Protein AF-A0A1Y0BKW3-F1 (afdb_monomer)

Structure (mmCIF, N/CA/C/O backbone):
data_AF-A0A1Y0BKW3-F1
#
_entry.id   AF-A0A1Y0BKW3-F1
#
loop_
_atom_site.group_PDB
_atom_site.id
_atom_site.type_symbol
_atom_site.label_atom_id
_atom_site.label_alt_id
_atom_site.label_comp_id
_atom_site.label_asym_id
_atom_site.label_entity_id
_atom_site.label_seq_id
_atom_site.pdbx_PDB_ins_code
_atom_site.Cartn_x
_atom_site.Cartn_y
_atom_site.Cartn_z
_atom_site.occupancy
_atom_site.B_iso_or_equiv
_atom_site.auth_seq_id
_atom_site.auth_comp_id
_atom_site.auth_asym_id
_atom_site.auth_atom_id
_atom_site.pdbx_PDB_model_num
ATOM 1 N N . MET A 1 1 ? -16.486 -1.966 -11.800 1.00 41.53 1 MET A N 1
ATOM 2 C CA . MET A 1 1 ? -15.745 -0.691 -11.946 1.00 41.53 1 MET A CA 1
ATOM 3 C C . MET A 1 1 ? -14.339 -1.044 -12.399 1.00 41.53 1 MET A C 1
ATOM 5 O O . MET A 1 1 ? -13.804 -2.022 -11.898 1.00 41.53 1 MET A O 1
ATOM 9 N N . ASN A 1 2 ? -13.802 -0.371 -13.417 1.00 53.38 2 ASN A N 1
ATOM 10 C CA . ASN A 1 2 ? -12.574 -0.800 -14.093 1.00 53.38 2 ASN A CA 1
ATOM 11 C C . ASN A 1 2 ? -11.336 -0.409 -13.262 1.00 53.38 2 ASN A C 1
ATOM 13 O O . ASN A 1 2 ? -10.748 0.639 -13.507 1.00 53.38 2 ASN A O 1
ATOM 17 N N . ASN A 1 3 ? -10.964 -1.234 -12.275 1.00 75.06 3 ASN A N 1
ATOM 18 C CA . ASN A 1 3 ? -9.833 -1.013 -11.356 1.00 75.06 3 ASN A CA 1
ATOM 19 C C . ASN A 1 3 ? -8.472 -1.333 -12.002 1.00 75.06 3 ASN A C 1
ATOM 21 O O . ASN A 1 3 ? -7.598 -1.942 -11.393 1.00 75.06 3 ASN A O 1
ATOM 25 N N . LYS A 1 4 ? -8.309 -0.975 -13.279 1.00 91.50 4 LYS A N 1
ATOM 26 C CA . LYS A 1 4 ? -7.084 -1.244 -14.030 1.00 91.50 4 LYS A CA 1
ATOM 27 C C . LYS A 1 4 ? -6.068 -0.140 -13.795 1.00 91.50 4 LYS A C 1
ATOM 29 O O . LYS A 1 4 ? -6.396 1.043 -13.823 1.00 91.50 4 LYS A O 1
ATOM 34 N N . ILE A 1 5 ? -4.813 -0.537 -13.661 1.00 94.00 5 ILE A N 1
ATOM 35 C CA . ILE A 1 5 ? -3.667 0.356 -13.628 1.00 94.00 5 ILE A CA 1
ATOM 36 C C . ILE A 1 5 ? -3.469 0.967 -15.026 1.00 94.00 5 ILE A C 1
ATOM 38 O O . ILE A 1 5 ? -3.256 0.223 -15.990 1.00 94.00 5 ILE A O 1
ATOM 42 N N . PRO A 1 6 ? -3.475 2.301 -15.171 1.00 95.00 6 PRO A N 1
ATOM 43 C CA . PRO A 1 6 ? -3.188 2.949 -16.445 1.00 95.00 6 PRO A CA 1
ATOM 44 C C . PRO A 1 6 ? -1.759 2.668 -16.934 1.00 95.00 6 PRO A C 1
ATOM 46 O O . PRO A 1 6 ? -0.811 2.663 -16.150 1.00 95.00 6 PRO A O 1
ATOM 49 N N . ASN A 1 7 ? -1.563 2.515 -18.248 1.00 95.12 7 ASN A N 1
ATOM 50 C CA . ASN A 1 7 ? -0.240 2.225 -18.827 1.00 95.12 7 ASN A CA 1
ATOM 51 C C . ASN A 1 7 ? 0.817 3.294 -18.500 1.00 95.12 7 ASN A C 1
ATOM 53 O O . ASN A 1 7 ? 1.986 2.962 -18.315 1.00 95.12 7 ASN A O 1
ATOM 57 N N . SER A 1 8 ? 0.420 4.564 -18.394 1.00 94.88 8 SER A N 1
ATOM 58 C CA . SER A 1 8 ? 1.317 5.649 -17.976 1.00 94.88 8 SER A CA 1
ATOM 59 C C . SER A 1 8 ? 1.780 5.499 -16.526 1.00 94.88 8 SER A C 1
ATOM 61 O O . SER A 1 8 ? 2.904 5.874 -16.200 1.00 94.88 8 SER A O 1
ATOM 63 N N . VAL A 1 9 ? 0.942 4.927 -15.654 1.00 96.12 9 VAL A N 1
ATOM 64 C CA . VAL A 1 9 ? 1.297 4.631 -14.260 1.00 96.12 9 VAL A CA 1
ATOM 65 C C . VAL A 1 9 ? 2.270 3.457 -14.219 1.00 96.12 9 VAL A C 1
ATOM 67 O O . VAL A 1 9 ? 3.312 3.565 -13.581 1.00 96.12 9 VAL A O 1
ATOM 70 N N . ILE A 1 10 ? 2.013 2.393 -14.989 1.00 96.75 10 ILE A N 1
ATOM 71 C CA . ILE A 1 10 ? 2.949 1.262 -15.132 1.00 96.75 10 ILE A CA 1
ATOM 72 C C . ILE A 1 10 ? 4.325 1.753 -15.612 1.00 96.75 10 ILE A C 1
ATOM 74 O O . ILE A 1 10 ? 5.340 1.419 -15.006 1.00 96.75 10 ILE A O 1
ATOM 78 N N . GLY A 1 11 ? 4.362 2.597 -16.649 1.00 95.25 11 GLY A N 1
ATOM 79 C CA . GLY A 1 11 ? 5.606 3.159 -17.192 1.00 95.25 11 GLY A CA 1
ATOM 80 C C . GLY A 1 11 ? 6.308 4.174 -16.279 1.00 95.25 11 GLY A C 1
ATOM 81 O O . GLY A 1 11 ? 7.502 4.427 -16.439 1.00 95.25 11 GLY A O 1
ATOM 82 N N . ALA A 1 12 ? 5.601 4.760 -15.311 1.00 95.88 12 ALA A N 1
ATOM 83 C CA . ALA A 1 12 ? 6.213 5.602 -14.285 1.00 95.88 12 ALA A CA 1
ATOM 84 C C . ALA A 1 12 ? 6.810 4.764 -13.146 1.00 95.88 12 ALA A C 1
ATOM 86 O O . ALA A 1 12 ? 7.904 5.073 -12.682 1.00 95.88 12 ALA A O 1
ATOM 87 N N . VAL A 1 13 ? 6.115 3.701 -12.733 1.00 96.12 13 VAL A N 1
ATOM 88 C CA . VAL A 1 13 ? 6.454 2.876 -11.564 1.00 96.12 13 VAL A CA 1
ATOM 89 C C . VAL A 1 13 ? 7.534 1.840 -11.868 1.00 96.12 13 VAL A C 1
ATOM 91 O O . VAL A 1 13 ? 8.449 1.657 -11.067 1.00 96.12 13 VAL A O 1
ATOM 94 N N . ALA A 1 14 ? 7.462 1.155 -13.011 1.00 95.31 14 ALA A N 1
ATOM 95 C CA . ALA A 1 14 ? 8.348 0.030 -13.294 1.00 95.31 14 ALA A CA 1
ATOM 96 C C . ALA A 1 14 ? 9.852 0.382 -13.298 1.00 95.31 14 ALA A C 1
ATOM 98 O O . ALA A 1 14 ? 10.607 -0.368 -12.672 1.00 95.31 14 ALA A O 1
ATOM 99 N N . PRO A 1 15 ? 10.308 1.500 -13.903 1.00 94.00 15 PRO A N 1
ATOM 100 C CA . PRO A 1 15 ? 11.717 1.899 -13.845 1.00 94.00 15 PRO A CA 1
ATOM 101 C C . PRO A 1 15 ? 12.170 2.250 -12.422 1.00 94.00 15 PRO A C 1
ATOM 103 O O . PRO A 1 15 ? 13.251 1.844 -12.001 1.00 94.00 15 PRO A O 1
ATOM 106 N N . VAL A 1 16 ? 11.320 2.953 -11.664 1.00 94.06 16 VAL A N 1
ATOM 107 C CA . VAL A 1 16 ? 11.611 3.392 -10.289 1.00 94.06 16 VAL A CA 1
ATOM 108 C C . VAL A 1 16 ? 11.791 2.188 -9.365 1.00 94.06 16 VAL A C 1
ATOM 110 O O . VAL A 1 16 ? 12.798 2.067 -8.673 1.00 94.06 16 VAL A O 1
ATOM 113 N N . ILE A 1 17 ? 10.853 1.240 -9.403 1.00 92.62 17 ILE A N 1
ATOM 114 C CA . ILE A 1 17 ? 10.919 0.025 -8.583 1.00 92.62 17 ILE A CA 1
ATOM 115 C C . ILE A 1 17 ? 12.079 -0.877 -9.027 1.00 92.62 17 ILE A C 1
ATOM 117 O O . ILE A 1 17 ? 12.779 -1.446 -8.188 1.00 92.62 17 ILE A O 1
ATOM 121 N N . ALA A 1 18 ? 12.341 -0.985 -10.331 1.00 91.44 18 ALA A N 1
ATOM 122 C CA . ALA A 1 18 ? 13.496 -1.725 -10.832 1.00 91.44 18 ALA A CA 1
ATOM 123 C C . ALA A 1 18 ? 14.823 -1.159 -10.296 1.00 91.44 18 ALA A C 1
ATOM 125 O O . ALA A 1 18 ? 15.677 -1.932 -9.852 1.00 91.44 18 ALA A O 1
ATOM 126 N N . ALA A 1 19 ? 14.974 0.168 -10.295 1.00 88.69 19 ALA A N 1
ATOM 127 C CA . ALA A 1 19 ? 16.149 0.852 -9.766 1.00 88.69 19 ALA A CA 1
ATOM 128 C C . ALA A 1 19 ? 16.270 0.711 -8.239 1.00 88.69 19 ALA A C 1
ATOM 130 O O . ALA A 1 19 ? 17.355 0.416 -7.744 1.00 88.69 19 ALA A O 1
ATOM 131 N N . ALA A 1 20 ? 15.162 0.844 -7.503 1.00 84.50 20 ALA A N 1
ATOM 132 C CA . ALA A 1 20 ? 15.150 0.795 -6.040 1.00 84.50 20 ALA A CA 1
ATOM 133 C C . ALA A 1 20 ? 15.556 -0.577 -5.471 1.00 84.50 20 ALA A C 1
ATOM 135 O O . ALA A 1 20 ? 16.274 -0.654 -4.475 1.00 84.50 20 ALA A O 1
ATOM 136 N N . TYR A 1 21 ? 15.111 -1.676 -6.090 1.00 79.75 21 TYR A N 1
ATOM 137 C CA . TYR A 1 21 ? 15.385 -3.024 -5.573 1.00 79.75 21 TYR A CA 1
ATOM 138 C C . TYR A 1 21 ? 16.620 -3.686 -6.197 1.00 79.75 21 TYR A C 1
ATOM 140 O O . TYR A 1 21 ? 17.204 -4.566 -5.555 1.00 79.75 21 TYR A O 1
ATOM 148 N N . TYR A 1 22 ? 16.995 -3.296 -7.426 1.00 83.00 22 TYR A N 1
ATOM 149 C CA . TYR A 1 22 ? 18.173 -3.748 -8.191 1.00 83.00 22 TYR A CA 1
ATOM 150 C C . TYR A 1 22 ? 18.471 -5.263 -8.090 1.00 83.00 22 TYR A C 1
ATOM 152 O O . TYR A 1 22 ? 19.615 -5.712 -8.072 1.00 83.00 22 TYR A O 1
ATOM 160 N N . SER A 1 23 ? 17.430 -6.092 -7.959 1.00 90.69 23 SER A N 1
ATOM 161 C CA . SER A 1 23 ? 17.561 -7.531 -7.729 1.00 90.69 23 SER A CA 1
ATOM 162 C C . SER A 1 23 ? 16.311 -8.269 -8.186 1.00 90.69 23 SER A C 1
ATOM 164 O O . SER A 1 23 ? 15.199 -7.982 -7.739 1.00 90.69 23 SER A O 1
ATOM 166 N N . HIS A 1 24 ? 16.505 -9.260 -9.060 1.00 90.06 24 HIS A N 1
ATOM 167 C CA . HIS A 1 24 ? 15.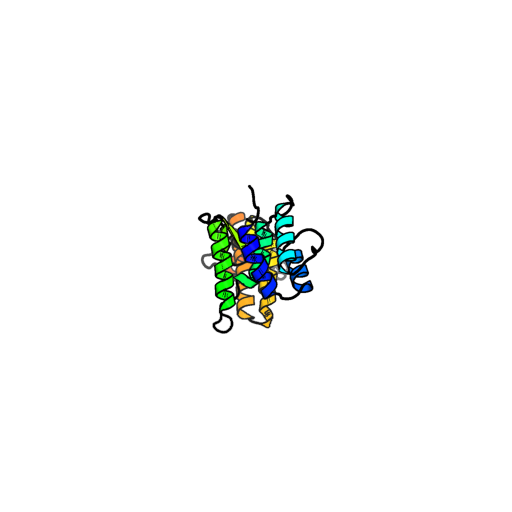405 -10.051 -9.616 1.00 90.06 24 HIS A CA 1
ATOM 168 C C . HIS A 1 24 ? 14.676 -10.854 -8.543 1.00 90.06 24 HIS A C 1
ATOM 170 O O . HIS A 1 24 ? 13.451 -10.902 -8.550 1.00 90.06 24 HIS A O 1
ATOM 176 N N . SER A 1 25 ? 15.402 -11.459 -7.603 1.00 90.88 25 SER A N 1
ATOM 177 C CA . SER A 1 25 ? 14.786 -12.238 -6.529 1.00 90.88 25 SER A CA 1
ATOM 178 C C . SER A 1 25 ? 13.962 -11.356 -5.591 1.00 90.88 25 SER A C 1
ATOM 180 O O . SER A 1 25 ? 12.830 -11.720 -5.280 1.00 90.88 25 SER A O 1
ATOM 182 N N . LYS A 1 26 ? 14.478 -10.177 -5.208 1.00 88.69 26 LYS A N 1
ATOM 183 C CA . LYS A 1 26 ? 13.746 -9.224 -4.356 1.00 88.69 26 LYS A CA 1
ATOM 184 C C . LYS A 1 26 ? 12.476 -8.715 -5.032 1.00 88.69 26 LYS A C 1
ATOM 186 O O . LYS A 1 26 ? 11.420 -8.743 -4.410 1.00 88.69 26 LYS A O 1
ATOM 191 N N . LEU A 1 27 ? 12.566 -8.313 -6.303 1.00 91.19 27 LEU A N 1
ATOM 192 C CA . LEU A 1 27 ? 11.405 -7.864 -7.075 1.00 91.19 27 LEU A CA 1
ATOM 193 C C . LEU A 1 27 ? 10.342 -8.967 -7.179 1.00 91.19 27 LEU A C 1
ATOM 195 O O . LEU A 1 27 ? 9.161 -8.705 -6.975 1.00 91.19 27 LEU A O 1
ATOM 199 N N . ASN A 1 28 ? 10.765 -10.203 -7.460 1.00 92.06 28 ASN A N 1
ATOM 200 C CA . ASN A 1 28 ? 9.849 -11.333 -7.585 1.00 92.06 28 ASN A CA 1
ATOM 201 C C . ASN A 1 28 ? 9.124 -11.648 -6.275 1.00 92.06 28 ASN A C 1
ATOM 203 O O . ASN A 1 28 ? 7.932 -11.938 -6.300 1.00 92.06 28 ASN A O 1
ATOM 207 N N . SER A 1 29 ? 9.829 -11.619 -5.141 1.00 89.00 29 SER A N 1
ATOM 208 C CA . SER A 1 29 ? 9.193 -11.822 -3.837 1.00 89.00 29 SER A CA 1
ATOM 209 C C . SER A 1 29 ? 8.223 -10.697 -3.513 1.00 89.00 29 SER A C 1
ATOM 211 O O . SER A 1 29 ? 7.078 -10.991 -3.200 1.00 89.00 29 SER A O 1
ATOM 213 N N . LEU A 1 30 ? 8.625 -9.440 -3.713 1.00 87.88 30 LEU A N 1
ATOM 214 C CA . LEU A 1 30 ? 7.766 -8.288 -3.449 1.00 87.88 30 LEU A CA 1
ATOM 215 C C . LEU A 1 30 ? 6.469 -8.324 -4.265 1.00 87.88 30 LEU A C 1
ATOM 217 O O . LEU A 1 30 ? 5.396 -8.101 -3.714 1.00 87.88 30 LEU A O 1
ATOM 221 N N . LEU A 1 31 ? 6.546 -8.621 -5.565 1.00 89.94 31 LEU A N 1
ATOM 222 C CA . LEU A 1 31 ? 5.356 -8.691 -6.417 1.00 89.94 31 LEU A CA 1
ATOM 223 C C . LEU A 1 31 ? 4.426 -9.839 -6.014 1.00 89.94 31 LEU A C 1
ATOM 225 O O . LEU A 1 31 ? 3.217 -9.634 -5.965 1.00 89.94 31 LEU A O 1
ATOM 229 N N . ARG A 1 32 ? 4.966 -11.011 -5.659 1.00 87.62 32 ARG A N 1
ATOM 230 C CA . ARG A 1 32 ? 4.152 -12.120 -5.132 1.00 87.62 32 ARG A CA 1
ATOM 231 C C . ARG A 1 32 ? 3.501 -11.777 -3.796 1.00 87.62 32 ARG A C 1
ATOM 233 O O . ARG A 1 32 ? 2.317 -12.033 -3.630 1.00 87.62 32 ARG A O 1
ATOM 240 N N . GLU A 1 33 ? 4.256 -11.188 -2.872 1.00 83.75 33 GLU A N 1
ATOM 241 C CA . GLU A 1 33 ? 3.748 -10.725 -1.572 1.00 83.75 33 GLU A CA 1
ATOM 242 C C . GLU A 1 33 ? 2.654 -9.664 -1.742 1.00 83.75 33 GLU A C 1
ATOM 244 O O . GLU A 1 33 ? 1.695 -9.655 -0.981 1.00 83.75 33 GLU A O 1
ATOM 249 N N . SER A 1 34 ? 2.758 -8.833 -2.785 1.00 83.75 34 SER A N 1
ATOM 250 C CA . SER A 1 34 ? 1.751 -7.824 -3.141 1.00 83.75 34 SER A CA 1
ATOM 251 C C . SER A 1 34 ? 0.513 -8.407 -3.839 1.00 83.75 34 SER A C 1
ATOM 253 O O . SER A 1 34 ? -0.395 -7.656 -4.176 1.00 83.75 34 SER A O 1
ATOM 255 N N . GLY A 1 35 ? 0.477 -9.718 -4.115 1.00 84.12 35 GLY A N 1
ATOM 256 C CA . GLY A 1 35 ? -0.653 -10.399 -4.759 1.00 84.12 35 GLY A CA 1
ATOM 257 C C . GLY A 1 35 ? -0.594 -10.490 -6.289 1.00 84.12 35 GLY A C 1
ATOM 258 O O . GLY A 1 35 ? -1.621 -10.738 -6.918 1.00 84.12 35 GLY A O 1
ATOM 259 N N . ALA A 1 36 ? 0.570 -10.294 -6.919 1.00 88.19 36 ALA A N 1
ATOM 260 C CA . ALA A 1 36 ? 0.702 -10.445 -8.370 1.00 88.19 36 ALA A CA 1
ATOM 261 C C . ALA A 1 36 ? 0.537 -11.919 -8.816 1.00 88.19 36 ALA A C 1
ATOM 263 O O . ALA A 1 36 ? 1.111 -12.816 -8.190 1.00 88.19 36 ALA A O 1
ATOM 264 N N . PRO A 1 37 ? -0.189 -12.191 -9.919 1.00 88.69 37 PRO A N 1
ATOM 265 C CA . PRO A 1 37 ? -0.501 -13.550 -10.352 1.00 88.69 37 PRO A CA 1
ATOM 266 C C . PRO A 1 37 ? 0.657 -14.239 -11.073 1.00 88.69 37 PRO A C 1
ATOM 268 O O . PRO A 1 37 ? 1.414 -13.620 -11.830 1.00 88.69 37 PRO A O 1
ATOM 271 N N . GLY A 1 38 ? 0.691 -15.565 -10.944 1.00 88.94 38 GLY A N 1
ATOM 272 C CA . GLY A 1 38 ? 1.514 -16.452 -11.763 1.00 88.94 38 GLY A CA 1
ATOM 273 C C . GLY A 1 38 ? 3.024 -16.309 -11.562 1.00 88.94 38 GLY A C 1
ATOM 274 O O . GLY A 1 38 ? 3.511 -15.647 -10.644 1.00 88.94 38 GLY A O 1
ATOM 275 N N . ASP A 1 39 ? 3.774 -16.961 -12.449 1.00 90.38 39 ASP A N 1
ATOM 276 C CA . ASP A 1 39 ? 5.230 -17.026 -12.358 1.00 90.38 39 ASP A CA 1
ATOM 277 C C . ASP A 1 39 ? 5.922 -15.744 -12.842 1.00 90.38 39 ASP A C 1
ATOM 279 O O . ASP A 1 39 ? 5.402 -15.053 -13.731 1.00 90.38 39 ASP A O 1
ATOM 283 N N . PRO A 1 40 ? 7.129 -15.437 -12.321 1.00 89.88 40 PRO A N 1
ATOM 284 C CA . PRO A 1 40 ? 7.890 -14.272 -12.743 1.00 89.88 40 PRO A CA 1
ATOM 285 C C . PRO A 1 40 ? 8.086 -14.238 -14.266 1.00 89.88 40 PRO A C 1
ATOM 287 O O . PRO A 1 40 ? 8.632 -15.189 -14.828 1.00 89.88 40 PRO A O 1
ATOM 290 N N . PRO A 1 41 ? 7.691 -13.151 -14.949 1.00 91.81 41 PRO A N 1
ATOM 291 C CA . PRO A 1 41 ? 7.914 -13.011 -16.382 1.00 91.81 41 PRO A CA 1
ATOM 292 C C . PRO A 1 41 ? 9.412 -12.925 -16.726 1.00 91.81 41 PRO A C 1
ATOM 294 O O . PRO A 1 41 ? 10.274 -12.694 -15.868 1.00 91.81 41 PRO A O 1
ATOM 297 N N . GLU A 1 42 ? 9.726 -13.102 -18.008 1.00 90.81 42 GLU A N 1
ATOM 298 C CA . GLU A 1 42 ? 11.072 -12.904 -18.549 1.00 90.81 42 GLU A CA 1
ATOM 299 C C . GLU A 1 42 ? 11.387 -11.416 -18.788 1.00 90.81 42 GLU A C 1
ATOM 301 O O . GLU A 1 42 ? 10.505 -10.557 -18.754 1.00 90.81 42 GLU A O 1
ATOM 306 N N . GLY A 1 43 ? 12.666 -11.106 -19.019 1.00 91.88 43 GLY A N 1
ATOM 307 C CA . GLY A 1 43 ? 13.151 -9.752 -19.310 1.00 91.88 43 GLY A CA 1
ATOM 308 C C . GLY A 1 43 ? 13.951 -9.105 -18.176 1.00 91.88 43 GLY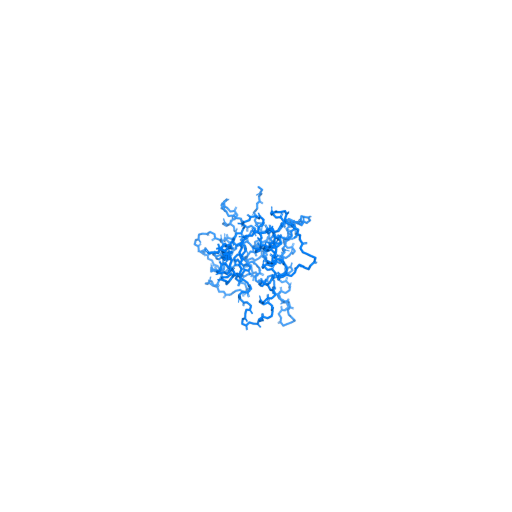 A C 1
ATOM 309 O O . GLY A 1 43 ? 14.254 -9.727 -17.155 1.00 91.88 43 GLY A O 1
ATOM 310 N N . ASN A 1 44 ? 14.322 -7.836 -18.367 1.00 93.31 44 ASN A N 1
ATOM 311 C CA . ASN A 1 44 ? 14.981 -7.035 -17.331 1.00 93.31 44 ASN A CA 1
ATOM 312 C C . ASN A 1 44 ? 13.989 -6.660 -16.204 1.00 93.31 44 ASN A C 1
ATOM 314 O O . ASN A 1 44 ? 12.787 -6.880 -16.328 1.00 93.31 44 ASN A O 1
ATOM 318 N N . LEU A 1 45 ? 14.479 -6.119 -15.084 1.00 91.44 45 LEU A N 1
ATOM 319 C CA . LEU A 1 45 ? 13.646 -5.797 -13.910 1.00 91.44 45 LEU A CA 1
ATOM 320 C C . LEU A 1 45 ? 12.436 -4.910 -14.246 1.00 91.44 45 LEU A C 1
ATOM 322 O O . LEU A 1 45 ? 11.327 -5.176 -13.785 1.00 91.44 45 LEU A O 1
ATOM 326 N N . GLU A 1 46 ? 12.643 -3.895 -15.080 1.00 95.12 46 GLU A N 1
ATOM 327 C CA . GLU A 1 46 ? 11.597 -2.966 -15.509 1.00 95.12 46 GLU A CA 1
ATOM 328 C C . GLU A 1 46 ? 10.532 -3.661 -16.368 1.00 95.12 46 GLU A C 1
ATOM 330 O O . GLU A 1 46 ? 9.332 -3.536 -16.106 1.00 95.12 46 GLU A O 1
ATOM 335 N N . ALA A 1 47 ? 10.959 -4.442 -17.364 1.00 94.38 47 ALA A N 1
ATOM 336 C CA . ALA A 1 47 ? 10.071 -5.223 -18.214 1.00 94.38 47 ALA A CA 1
ATOM 337 C C . ALA A 1 47 ? 9.274 -6.229 -17.381 1.00 94.38 47 ALA A C 1
ATOM 339 O O . ALA A 1 47 ? 8.061 -6.338 -17.553 1.00 94.38 47 ALA A O 1
ATOM 340 N N . LYS A 1 48 ? 9.924 -6.899 -16.420 1.00 94.50 48 LYS A N 1
ATOM 341 C CA . LYS A 1 48 ? 9.259 -7.840 -15.515 1.00 94.50 48 LYS A CA 1
ATOM 342 C C . LYS A 1 48 ? 8.171 -7.168 -14.693 1.00 94.50 48 LYS A C 1
ATOM 344 O O . LYS A 1 48 ? 7.040 -7.645 -14.691 1.00 94.50 48 LYS A O 1
ATOM 349 N N . CYS A 1 49 ? 8.502 -6.054 -14.040 1.00 94.94 49 CYS A N 1
ATOM 350 C CA . CYS A 1 49 ? 7.547 -5.274 -13.257 1.00 94.94 49 CYS A CA 1
ATOM 351 C C . CYS A 1 49 ? 6.357 -4.835 -14.127 1.00 94.94 49 CYS A C 1
ATOM 353 O O . CYS A 1 49 ? 5.202 -5.082 -13.786 1.00 94.94 49 CYS A O 1
ATOM 355 N N . SER A 1 50 ? 6.638 -4.292 -15.315 1.00 96.00 50 SER A N 1
ATOM 356 C CA . SER A 1 50 ? 5.608 -3.839 -16.253 1.00 96.00 50 SER A CA 1
ATOM 357 C C . SER A 1 50 ? 4.680 -4.961 -16.717 1.00 96.00 50 SER A C 1
ATOM 359 O O . SER A 1 50 ? 3.465 -4.778 -16.764 1.00 96.00 50 SER A O 1
ATOM 361 N N . ILE A 1 51 ? 5.237 -6.120 -17.084 1.00 96.19 51 ILE A N 1
ATOM 362 C CA . ILE A 1 51 ? 4.460 -7.279 -17.539 1.00 96.19 51 ILE A CA 1
ATOM 363 C C . ILE A 1 51 ? 3.583 -7.803 -16.403 1.00 96.19 51 ILE A C 1
ATOM 365 O O . ILE A 1 51 ? 2.418 -8.111 -16.636 1.00 96.19 51 ILE A O 1
ATOM 369 N N . TRP A 1 52 ? 4.100 -7.868 -15.176 1.00 95.00 52 TRP A N 1
ATOM 370 C CA . TRP A 1 52 ? 3.318 -8.348 -14.039 1.00 95.00 52 TRP A CA 1
ATOM 371 C C . TRP A 1 52 ? 2.144 -7.432 -13.702 1.00 95.00 52 TRP A C 1
ATOM 373 O O . TRP A 1 52 ? 1.031 -7.921 -13.548 1.00 95.00 52 TRP A O 1
ATOM 383 N N . LEU A 1 53 ? 2.356 -6.113 -13.677 1.00 95.69 53 LEU A N 1
ATOM 384 C CA . LEU A 1 53 ? 1.269 -5.155 -13.455 1.00 95.69 53 LEU A CA 1
ATOM 385 C C . LEU A 1 53 ? 0.198 -5.236 -14.555 1.00 95.69 53 LEU A C 1
ATOM 387 O O . LEU A 1 53 ? -0.993 -5.128 -14.270 1.00 95.69 53 LEU A O 1
ATOM 391 N N . LYS A 1 54 ? 0.599 -5.491 -15.808 1.00 95.44 54 LYS A N 1
ATOM 392 C CA . LYS A 1 54 ? -0.351 -5.761 -16.899 1.00 95.44 54 LYS A CA 1
ATOM 393 C C . LYS A 1 54 ? -1.131 -7.057 -16.673 1.00 95.44 54 LYS A C 1
ATOM 395 O O . LYS A 1 54 ? -2.338 -7.054 -16.862 1.00 95.44 54 LYS A O 1
ATOM 400 N N . ARG A 1 55 ? -0.488 -8.127 -16.192 1.00 94.94 55 ARG A N 1
ATOM 401 C CA . ARG A 1 55 ? -1.192 -9.368 -15.823 1.00 94.94 55 ARG A CA 1
ATOM 402 C C . ARG A 1 55 ? -2.222 -9.134 -14.719 1.00 94.94 55 ARG A C 1
ATOM 404 O O . ARG A 1 55 ? -3.323 -9.656 -14.830 1.00 94.94 55 ARG A O 1
ATOM 411 N N . CYS A 1 56 ? -1.918 -8.306 -13.716 1.00 93.25 56 CYS A N 1
ATOM 412 C CA . CYS A 1 56 ? -2.904 -7.921 -12.700 1.00 93.25 56 CYS A CA 1
ATOM 413 C C . CYS A 1 56 ? -4.133 -7.233 -13.319 1.00 93.25 56 CYS A C 1
ATOM 415 O O . CYS A 1 56 ? -5.246 -7.463 -12.871 1.00 93.25 56 CYS A O 1
ATOM 417 N N . ASN A 1 57 ? -3.954 -6.415 -14.363 1.00 93.94 57 ASN A N 1
ATOM 418 C CA . ASN A 1 57 ? -5.073 -5.784 -15.074 1.00 93.94 57 ASN A CA 1
ATOM 419 C C . ASN A 1 57 ? -5.925 -6.763 -15.892 1.00 93.94 57 ASN A C 1
ATOM 421 O O . ASN A 1 57 ? -7.066 -6.432 -16.235 1.00 93.94 57 ASN A O 1
ATOM 425 N N . ASP A 1 58 ? -5.351 -7.891 -16.299 1.00 92.56 58 ASP A N 1
ATOM 426 C CA . ASP A 1 58 ? -6.005 -8.881 -17.154 1.00 92.56 58 ASP A CA 1
ATOM 427 C C . ASP A 1 58 ? -6.698 -9.981 -16.337 1.00 92.56 58 ASP A C 1
ATOM 429 O O . ASP A 1 58 ? -7.621 -10.622 -16.837 1.00 92.56 58 ASP A O 1
ATOM 433 N N . ASP A 1 59 ? -6.315 -10.152 -15.071 1.00 88.00 59 ASP A N 1
ATOM 434 C CA . ASP A 1 59 ? -6.945 -11.078 -14.135 1.00 88.00 59 ASP A CA 1
ATOM 435 C C . ASP A 1 59 ? -8.100 -10.408 -13.372 1.00 88.00 59 ASP A C 1
ATOM 437 O O . ASP A 1 59 ? -7.905 -9.555 -12.509 1.00 88.00 59 ASP A O 1
ATOM 441 N N . SER A 1 60 ? -9.336 -10.821 -13.666 1.00 85.12 60 SER A N 1
ATOM 442 C CA . SER A 1 60 ? -10.539 -10.271 -13.028 1.00 85.12 60 SER A CA 1
ATOM 443 C C . SER A 1 60 ? -10.699 -10.628 -11.547 1.00 85.12 60 SER A C 1
ATOM 445 O O . SER A 1 60 ? -11.561 -10.052 -10.887 1.00 85.12 60 SER A O 1
ATOM 447 N N . SER A 1 61 ? -9.934 -11.596 -11.034 1.00 82.25 61 SER A N 1
ATOM 448 C CA . SER A 1 61 ? -9.958 -11.979 -9.616 1.00 82.25 61 SER A CA 1
ATOM 449 C C . SER A 1 61 ? -9.063 -11.100 -8.739 1.00 82.25 61 SER A C 1
ATOM 451 O O . SER A 1 61 ? -9.115 -11.205 -7.514 1.00 82.25 61 SER A O 1
ATOM 453 N N . ILE A 1 62 ? -8.270 -10.219 -9.355 1.00 83.56 62 ILE A N 1
ATOM 454 C CA . ILE A 1 62 ? -7.246 -9.423 -8.688 1.00 83.56 62 ILE A CA 1
ATOM 455 C C . ILE A 1 62 ? -7.634 -7.950 -8.693 1.00 83.56 62 ILE A C 1
ATOM 457 O O . ILE A 1 62 ? -8.004 -7.375 -9.717 1.00 83.56 62 ILE A O 1
ATOM 461 N N . ASP A 1 63 ? -7.490 -7.307 -7.537 1.00 85.88 63 ASP A N 1
ATOM 462 C CA . ASP A 1 63 ? -7.548 -5.855 -7.454 1.00 85.88 63 ASP A CA 1
ATOM 463 C C . ASP A 1 63 ? -6.187 -5.259 -7.854 1.00 85.88 63 ASP A C 1
ATOM 465 O O . ASP A 1 63 ? -5.266 -5.135 -7.045 1.00 85.88 63 ASP A O 1
ATOM 469 N N . ALA A 1 64 ? -6.044 -4.893 -9.130 1.00 91.94 64 ALA A N 1
ATOM 470 C CA . ALA A 1 64 ? -4.777 -4.401 -9.663 1.00 91.94 64 ALA A CA 1
ATOM 471 C C . ALA A 1 64 ? -4.300 -3.093 -9.001 1.00 91.94 64 ALA A C 1
ATOM 473 O O . ALA A 1 64 ? -3.094 -2.903 -8.833 1.00 91.94 64 ALA A O 1
ATOM 474 N N . LEU A 1 65 ? -5.210 -2.200 -8.588 1.00 91.00 65 LEU A N 1
ATOM 475 C CA . LEU A 1 65 ? -4.824 -0.977 -7.875 1.00 91.00 65 LEU A CA 1
ATOM 476 C C . LEU A 1 65 ? -4.333 -1.281 -6.456 1.00 91.00 65 LEU A C 1
ATOM 478 O O . LEU A 1 65 ? -3.386 -0.636 -6.006 1.00 91.00 65 LEU A O 1
ATOM 482 N N . GLN A 1 66 ? -4.918 -2.275 -5.781 1.00 87.62 66 GLN A N 1
ATOM 483 C CA . GLN A 1 66 ? -4.416 -2.751 -4.491 1.00 87.62 66 GLN A CA 1
ATOM 484 C C . GLN A 1 66 ? -3.006 -3.342 -4.627 1.00 87.62 66 GLN A C 1
ATOM 486 O O . GLN A 1 66 ? -2.115 -2.959 -3.869 1.00 87.62 66 GLN A O 1
ATOM 491 N N . VAL A 1 67 ? -2.778 -4.213 -5.620 1.00 90.88 67 VAL A N 1
ATOM 492 C CA . VAL A 1 67 ? -1.448 -4.798 -5.880 1.00 90.88 67 VAL A CA 1
ATOM 493 C C . VAL A 1 67 ? -0.415 -3.703 -6.150 1.00 90.88 67 VAL A C 1
ATOM 495 O O . VAL A 1 67 ? 0.683 -3.724 -5.594 1.00 90.88 67 VAL A O 1
ATOM 498 N N . LEU A 1 68 ? -0.762 -2.717 -6.985 1.00 94.81 68 LEU A N 1
ATOM 499 C CA . LEU A 1 68 ? 0.120 -1.588 -7.274 1.00 94.81 68 LEU A CA 1
ATOM 500 C C . LEU A 1 68 ? 0.450 -0.790 -6.010 1.00 94.81 68 LEU A C 1
ATOM 502 O O . LEU A 1 68 ? 1.604 -0.420 -5.802 1.00 94.81 68 LEU A O 1
ATOM 506 N N . GLY A 1 69 ? -0.559 -0.514 -5.190 1.00 90.50 69 GLY A N 1
ATOM 507 C CA . GLY A 1 69 ? -0.412 0.238 -3.958 1.00 90.50 69 GLY A CA 1
ATOM 508 C C . GLY A 1 69 ? 0.530 -0.438 -2.961 1.00 90.50 69 GLY A C 1
ATOM 509 O O . GLY A 1 69 ? 1.464 0.205 -2.481 1.00 90.50 69 GLY A O 1
ATOM 510 N N . GLN A 1 70 ? 0.367 -1.748 -2.744 1.00 88.31 70 GLN A N 1
ATOM 511 C CA . GLN A 1 70 ? 1.267 -2.551 -1.907 1.00 88.31 70 GLN A CA 1
ATOM 512 C C . GLN A 1 70 ? 2.697 -2.598 -2.468 1.00 88.31 70 GLN A C 1
ATOM 514 O O . GLN A 1 70 ? 3.663 -2.427 -1.722 1.00 88.31 70 GLN A O 1
ATOM 519 N N . LEU A 1 71 ? 2.842 -2.738 -3.791 1.00 92.94 71 LEU A N 1
ATOM 520 C CA . LEU A 1 71 ? 4.143 -2.774 -4.463 1.00 92.94 71 LEU A CA 1
ATOM 521 C C . LEU A 1 71 ? 4.965 -1.500 -4.218 1.00 92.94 71 LEU A C 1
ATOM 523 O O . LEU A 1 71 ? 6.170 -1.574 -3.962 1.00 92.94 71 LEU A O 1
ATOM 527 N N . ILE A 1 72 ? 4.331 -0.328 -4.333 1.00 93.56 72 ILE A N 1
ATOM 528 C CA . ILE A 1 72 ? 5.025 0.964 -4.233 1.00 93.56 72 ILE A CA 1
ATOM 529 C C . ILE A 1 72 ? 5.090 1.506 -2.805 1.00 93.56 72 ILE A C 1
ATOM 531 O O . ILE A 1 72 ? 5.859 2.432 -2.558 1.00 93.56 72 ILE A O 1
ATOM 535 N N . GLN A 1 73 ? 4.342 0.926 -1.861 1.00 90.06 73 GLN A N 1
ATOM 536 C CA . GLN A 1 73 ? 4.183 1.434 -0.496 1.00 90.06 73 GLN A CA 1
ATOM 537 C C . GLN A 1 73 ? 5.515 1.745 0.190 1.00 90.06 73 GLN A C 1
ATOM 539 O O . GLN A 1 73 ? 5.743 2.868 0.629 1.00 90.06 73 GLN A O 1
ATOM 544 N N . ARG A 1 74 ? 6.434 0.769 0.241 1.00 85.31 74 ARG A N 1
ATOM 545 C CA . ARG A 1 74 ? 7.739 0.939 0.910 1.00 85.31 74 ARG A CA 1
ATOM 546 C C . ARG A 1 74 ? 8.567 2.083 0.326 1.00 85.31 74 ARG A C 1
ATOM 548 O O . ARG A 1 74 ? 9.308 2.717 1.063 1.00 85.31 74 ARG A O 1
ATOM 555 N N . PHE A 1 75 ? 8.453 2.319 -0.979 1.00 90.25 75 PHE A N 1
ATOM 556 C CA . PHE A 1 75 ? 9.181 3.380 -1.669 1.00 90.25 75 PHE A CA 1
ATOM 557 C C . PHE A 1 75 ? 8.504 4.746 -1.486 1.00 90.25 75 PHE A C 1
ATOM 559 O O . PHE A 1 75 ? 9.173 5.755 -1.277 1.00 90.25 75 PHE A O 1
ATOM 566 N N . MET A 1 76 ? 7.172 4.778 -1.540 1.00 90.62 76 MET A N 1
ATOM 567 C CA . MET A 1 76 ? 6.369 5.995 -1.418 1.00 90.62 76 MET A CA 1
ATOM 568 C C . MET A 1 76 ? 6.299 6.542 0.011 1.00 90.62 76 MET A C 1
ATOM 570 O O . MET A 1 76 ? 6.200 7.756 0.179 1.00 90.62 76 MET A O 1
ATOM 574 N N . ASP A 1 77 ? 6.360 5.663 1.014 1.00 87.06 77 ASP A N 1
ATOM 575 C CA . ASP A 1 77 ? 6.331 6.018 2.440 1.00 87.06 77 ASP A CA 1
ATOM 576 C C . ASP A 1 77 ? 7.736 6.310 3.007 1.00 87.06 77 ASP A C 1
ATOM 578 O O . ASP A 1 77 ? 7.875 6.626 4.187 1.00 87.06 77 ASP A O 1
ATOM 582 N N . GLN A 1 78 ? 8.792 6.175 2.198 1.00 85.75 78 GLN A N 1
ATOM 583 C CA . GLN A 1 78 ? 10.158 6.465 2.628 1.00 85.75 78 GLN A CA 1
ATOM 584 C C . GLN A 1 78 ? 10.379 7.978 2.767 1.00 85.75 78 GLN A C 1
ATOM 586 O O . GLN A 1 78 ? 10.013 8.753 1.880 1.00 85.75 78 GLN A O 1
ATOM 591 N N . GLU A 1 79 ? 11.042 8.391 3.851 1.00 81.12 79 GLU A N 1
ATOM 592 C CA . GLU A 1 79 ? 11.454 9.782 4.045 1.00 81.12 79 GLU A CA 1
ATOM 593 C C . GLU A 1 79 ? 12.453 10.226 2.972 1.00 81.12 79 GLU A C 1
ATOM 595 O O . GLU A 1 79 ? 13.436 9.540 2.667 1.00 81.12 79 GLU A O 1
ATOM 600 N N . VAL A 1 80 ? 12.208 11.410 2.414 1.00 82.50 80 VAL A N 1
ATOM 601 C CA . VAL A 1 80 ? 13.133 12.048 1.481 1.00 82.50 80 VAL A CA 1
ATOM 602 C C . VAL A 1 80 ? 14.290 12.626 2.287 1.00 82.50 80 VAL A C 1
ATOM 604 O O . VAL A 1 80 ? 14.092 13.457 3.168 1.00 82.50 80 VAL A O 1
ATOM 607 N N . SER A 1 81 ? 15.503 12.184 1.973 1.00 77.19 81 SER A N 1
ATOM 608 C CA . SER A 1 81 ? 16.736 12.685 2.576 1.00 77.19 81 SER A CA 1
ATOM 609 C C . SER A 1 81 ? 17.564 13.421 1.530 1.00 77.19 81 SER A C 1
ATOM 611 O O . SER A 1 81 ? 17.646 12.982 0.380 1.00 77.19 81 SER A O 1
ATOM 613 N N . ASP A 1 82 ? 18.255 14.481 1.950 1.00 74.88 82 ASP A N 1
ATOM 614 C CA . ASP A 1 82 ? 19.188 15.245 1.110 1.00 74.88 82 ASP A CA 1
ATOM 615 C C . ASP A 1 82 ? 20.327 14.382 0.538 1.00 74.88 82 ASP A C 1
ATOM 617 O O . ASP A 1 82 ? 20.921 14.721 -0.484 1.00 74.88 82 ASP A O 1
ATOM 621 N N . LEU A 1 83 ? 20.616 13.237 1.168 1.00 70.56 83 LEU A N 1
ATOM 622 C CA . LEU A 1 83 ? 21.614 12.265 0.710 1.00 70.56 83 LEU A CA 1
ATOM 623 C C . LEU A 1 83 ? 21.156 11.470 -0.524 1.00 70.56 83 LEU A C 1
ATOM 625 O O . LEU A 1 83 ? 21.992 10.963 -1.273 1.00 70.56 83 LEU A O 1
ATOM 629 N N . TRP A 1 84 ? 19.844 11.373 -0.762 1.00 71.94 84 TRP A N 1
ATOM 630 C CA . TRP A 1 84 ? 19.257 10.639 -1.888 1.00 71.94 84 TRP A CA 1
ATOM 631 C C . TRP A 1 84 ? 18.127 11.442 -2.551 1.00 71.94 84 TRP A C 1
ATOM 633 O O . TRP A 1 84 ? 16.968 11.020 -2.543 1.00 71.94 84 TRP A O 1
ATOM 643 N N . PRO A 1 85 ? 18.449 12.578 -3.198 1.00 74.88 85 PRO A N 1
ATOM 644 C CA . PRO A 1 85 ? 17.450 13.488 -3.765 1.00 74.88 85 PRO A CA 1
ATOM 645 C C . PRO A 1 85 ? 16.628 12.859 -4.903 1.00 74.88 85 PRO A C 1
ATOM 647 O O . PRO A 1 85 ? 15.508 13.290 -5.174 1.00 74.88 85 PRO A O 1
ATOM 650 N N . HIS A 1 86 ? 17.151 11.808 -5.545 1.00 82.12 86 HIS A N 1
ATOM 651 C CA . HIS A 1 86 ? 16.434 11.061 -6.579 1.00 82.12 86 HIS A CA 1
ATOM 652 C C . HIS A 1 86 ? 15.151 10.403 -6.046 1.00 82.12 86 HIS A C 1
ATOM 654 O O . HIS A 1 86 ? 14.171 10.348 -6.778 1.00 82.12 86 HIS A O 1
ATOM 660 N N . VAL A 1 87 ? 15.109 9.999 -4.766 1.00 85.81 87 VAL A N 1
ATOM 661 C CA . VAL A 1 87 ? 13.919 9.377 -4.155 1.00 85.81 87 VAL A CA 1
ATOM 662 C C . VAL A 1 87 ? 12.734 10.338 -4.188 1.00 85.81 87 VAL A C 1
ATOM 664 O O . VAL A 1 87 ? 11.644 9.950 -4.596 1.00 85.81 87 VAL A O 1
ATOM 667 N N . GLY A 1 88 ? 12.944 11.609 -3.831 1.00 87.44 88 GLY A N 1
ATOM 668 C CA . GLY A 1 88 ? 11.886 12.621 -3.882 1.00 87.44 88 GLY A CA 1
ATOM 669 C C . GLY A 1 88 ? 11.379 12.865 -5.307 1.00 87.44 88 GLY A C 1
ATOM 670 O O . GLY A 1 88 ? 10.170 12.917 -5.532 1.00 87.44 88 GLY A O 1
ATOM 671 N N . ALA A 1 89 ? 12.292 12.950 -6.279 1.00 90.25 89 ALA A N 1
ATOM 672 C CA . ALA A 1 89 ? 11.942 13.131 -7.689 1.0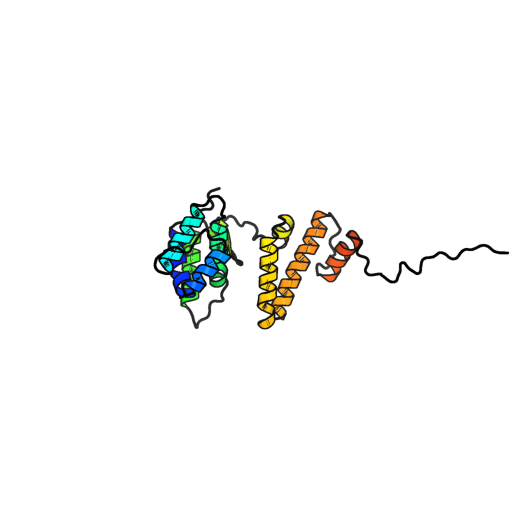0 90.25 89 ALA A CA 1
ATOM 673 C C . ALA A 1 89 ? 11.172 11.928 -8.264 1.00 90.25 89 ALA A C 1
ATOM 675 O O . ALA A 1 89 ? 10.197 12.105 -8.994 1.00 90.25 89 ALA A O 1
ATOM 676 N N . ASP A 1 90 ? 11.572 10.709 -7.906 1.00 93.25 90 ASP A N 1
ATOM 677 C CA . ASP A 1 90 ? 10.922 9.473 -8.338 1.00 93.25 90 ASP A CA 1
ATOM 678 C C . ASP A 1 90 ? 9.549 9.281 -7.679 1.00 93.25 90 ASP A C 1
ATOM 680 O O . ASP A 1 90 ? 8.589 8.893 -8.351 1.00 93.25 90 ASP A O 1
ATOM 684 N N . GLN A 1 91 ? 9.411 9.614 -6.390 1.00 93.44 91 GLN A N 1
ATOM 685 C CA . GLN A 1 91 ? 8.107 9.650 -5.725 1.00 93.44 91 GLN A CA 1
ATOM 686 C C . GLN A 1 91 ? 7.175 10.656 -6.412 1.00 93.44 91 GLN A C 1
ATOM 688 O O . GLN A 1 91 ? 6.019 10.334 -6.685 1.00 93.44 91 GLN A O 1
ATOM 693 N N . GLU A 1 92 ? 7.667 11.853 -6.741 1.00 93.00 92 GLU A N 1
ATOM 694 C CA . GLU A 1 92 ? 6.869 12.868 -7.433 1.00 93.00 92 GLU A CA 1
ATOM 695 C C . GLU A 1 92 ? 6.491 12.439 -8.853 1.00 93.00 92 GLU A C 1
ATOM 697 O O . GLU A 1 92 ? 5.345 12.603 -9.266 1.00 93.00 92 GLU A O 1
ATOM 702 N N . ARG A 1 93 ? 7.402 11.785 -9.581 1.00 94.25 93 ARG A N 1
ATOM 703 C CA . ARG A 1 93 ? 7.108 11.182 -10.889 1.00 94.25 93 ARG A CA 1
ATOM 704 C C . ARG A 1 93 ? 5.939 10.194 -10.803 1.00 94.25 93 ARG A C 1
ATOM 706 O O . ARG A 1 93 ? 5.068 10.197 -11.678 1.00 94.25 93 ARG A O 1
ATOM 713 N N . ILE A 1 94 ? 5.902 9.359 -9.764 1.00 95.50 94 ILE A N 1
ATOM 714 C CA . ILE A 1 94 ? 4.795 8.423 -9.528 1.00 95.50 94 ILE A CA 1
ATOM 715 C C . ILE A 1 94 ? 3.507 9.188 -9.186 1.00 95.50 94 ILE A C 1
ATOM 717 O O . ILE A 1 94 ? 2.476 8.924 -9.811 1.00 95.50 94 ILE A O 1
ATOM 721 N N . ARG A 1 95 ? 3.554 10.161 -8.260 1.00 93.69 95 ARG A N 1
ATOM 722 C CA . ARG A 1 95 ? 2.384 10.980 -7.877 1.00 93.69 95 ARG A CA 1
ATOM 723 C C . ARG A 1 95 ? 1.792 11.722 -9.074 1.00 93.69 95 ARG A C 1
ATOM 725 O O . ARG A 1 95 ? 0.585 11.654 -9.282 1.00 93.69 95 ARG A O 1
ATOM 732 N N . ALA A 1 96 ? 2.624 12.345 -9.904 1.00 92.62 96 ALA A N 1
ATOM 733 C CA . ALA A 1 96 ? 2.197 13.062 -11.102 1.00 92.62 96 ALA A CA 1
ATOM 734 C C . ALA A 1 96 ? 1.525 12.136 -12.131 1.00 92.62 96 ALA A C 1
ATOM 736 O O . ALA A 1 96 ? 0.503 12.492 -12.728 1.00 92.62 96 ALA A O 1
ATOM 737 N N . SER A 1 97 ? 2.061 10.923 -12.323 1.00 94.81 97 SER A N 1
ATOM 738 C CA . SER A 1 97 ? 1.457 9.937 -13.227 1.00 94.81 97 SER A CA 1
ATOM 739 C C . SER A 1 97 ? 0.109 9.429 -12.706 1.00 94.81 97 SER A C 1
ATOM 741 O O . SER A 1 97 ? -0.850 9.338 -13.477 1.00 94.81 97 SER A O 1
ATOM 743 N N . LEU A 1 98 ? -0.002 9.165 -11.399 1.00 93.00 98 LEU A N 1
ATOM 744 C CA . LEU A 1 98 ? -1.278 8.837 -10.758 1.00 93.00 98 LEU A CA 1
ATOM 745 C C . LEU A 1 98 ? -2.284 9.985 -10.934 1.00 93.00 98 LEU A C 1
ATOM 747 O O . LEU A 1 98 ? -3.374 9.757 -11.458 1.00 93.00 98 LEU A O 1
ATOM 751 N N . ALA A 1 99 ? -1.894 11.222 -10.615 1.00 89.62 99 ALA A N 1
ATOM 752 C CA . ALA A 1 99 ? -2.764 12.396 -10.685 1.00 89.62 99 ALA A CA 1
ATOM 753 C C . ALA A 1 99 ? -3.307 12.649 -12.101 1.00 89.62 99 ALA A C 1
ATOM 755 O O . ALA A 1 99 ? -4.498 12.906 -12.271 1.00 89.62 99 ALA A O 1
ATOM 756 N N . THR A 1 100 ? -2.466 12.485 -13.129 1.00 91.06 100 THR A N 1
ATOM 757 C CA . THR A 1 100 ? -2.868 12.601 -14.547 1.00 91.06 100 THR A CA 1
ATOM 758 C C . THR A 1 100 ? -3.982 11.615 -14.918 1.00 91.06 100 THR A C 1
ATOM 760 O O . THR A 1 100 ? -4.793 11.886 -15.800 1.00 91.06 100 THR A O 1
ATOM 763 N N . ASN A 1 101 ? -4.053 10.479 -14.223 1.00 89.19 101 ASN A N 1
ATOM 764 C CA . ASN A 1 101 ? -5.059 9.443 -14.436 1.00 89.19 101 ASN A CA 1
ATOM 765 C C . ASN A 1 101 ? -6.201 9.497 -13.420 1.00 89.19 101 ASN A C 1
ATOM 767 O O . ASN A 1 101 ? -6.910 8.509 -13.256 1.00 89.19 101 ASN A O 1
ATOM 771 N N . GLN A 1 102 ? -6.381 10.633 -12.740 1.00 88.38 102 GLN A N 1
ATOM 772 C CA . GLN A 1 102 ? -7.368 10.787 -11.674 1.00 88.38 102 GLN A CA 1
ATOM 773 C C . GLN A 1 102 ? -7.188 9.715 -10.594 1.00 88.38 102 GLN A C 1
ATOM 775 O O . GLN A 1 102 ? -8.164 9.171 -10.092 1.00 88.38 102 GLN A O 1
ATOM 780 N N . LEU A 1 103 ? -5.941 9.401 -10.246 1.00 90.12 103 LEU A N 1
ATOM 781 C CA . LEU A 1 103 ? -5.586 8.537 -9.131 1.00 90.12 103 LEU A CA 1
ATOM 782 C C . LEU A 1 103 ? -4.741 9.317 -8.118 1.00 90.12 103 LEU A C 1
ATOM 784 O O . LEU A 1 103 ? -3.988 10.218 -8.476 1.00 90.12 103 LEU A O 1
ATOM 788 N N . SER A 1 104 ? -4.833 8.952 -6.848 1.00 87.44 104 SER A N 1
ATOM 789 C CA . SER A 1 104 ? -3.998 9.475 -5.772 1.00 87.44 104 SER A CA 1
ATOM 790 C C . SER A 1 104 ? -3.496 8.328 -4.916 1.00 87.44 104 SER A C 1
ATOM 792 O O . SER A 1 104 ? -4.279 7.464 -4.507 1.00 87.44 104 SER A O 1
ATOM 794 N N . TYR A 1 105 ? -2.198 8.355 -4.626 1.00 87.44 105 TYR A N 1
ATOM 795 C CA . TYR A 1 105 ? -1.601 7.538 -3.579 1.00 87.44 105 TYR A CA 1
ATOM 796 C C . TYR A 1 105 ? -1.949 8.130 -2.211 1.00 87.44 105 TYR A C 1
ATOM 798 O O . TYR A 1 105 ? -1.908 9.348 -2.038 1.00 87.44 105 TYR A O 1
ATOM 806 N N . GLN A 1 106 ? -2.268 7.271 -1.254 1.00 82.56 106 GLN A N 1
ATOM 807 C CA . GLN A 1 106 ? -2.364 7.584 0.165 1.00 82.56 106 GLN A CA 1
ATOM 808 C C . GLN A 1 106 ? -1.353 6.717 0.914 1.00 82.56 106 GLN A C 1
ATOM 810 O O . GLN A 1 106 ? -1.061 5.594 0.488 1.00 82.56 106 GLN A O 1
ATOM 815 N N . THR A 1 107 ? -0.849 7.229 2.037 1.00 75.19 107 THR A N 1
ATOM 816 C CA . THR A 1 107 ? 0.045 6.489 2.936 1.00 75.19 107 THR A CA 1
ATOM 817 C C . THR A 1 107 ? -0.516 5.097 3.226 1.00 75.19 107 THR A C 1
ATOM 819 O O . THR A 1 107 ? -1.733 4.914 3.289 1.00 75.19 107 THR A O 1
ATOM 822 N N . ASN A 1 108 ? 0.374 4.122 3.408 1.00 71.62 108 ASN A N 1
ATOM 823 C CA . ASN A 1 108 ? 0.047 2.705 3.573 1.00 71.62 108 ASN A CA 1
ATOM 824 C C . ASN A 1 108 ? -0.397 1.974 2.296 1.00 71.62 108 ASN A C 1
ATOM 826 O O . ASN A 1 108 ? -0.973 0.895 2.383 1.00 71.62 108 ASN A O 1
ATOM 830 N N . GLY A 1 109 ? -0.078 2.496 1.109 1.00 80.38 109 GLY A N 1
ATOM 831 C CA . GLY A 1 109 ? -0.258 1.726 -0.121 1.00 80.38 109 GLY A CA 1
ATOM 832 C C . GLY A 1 109 ? -1.667 1.774 -0.704 1.00 80.38 109 GLY A C 1
ATOM 833 O O . GLY A 1 109 ? -2.031 0.877 -1.455 1.00 80.38 109 GLY A O 1
ATOM 834 N N . PHE A 1 110 ? -2.480 2.787 -0.394 1.00 80.56 110 PHE A N 1
ATOM 835 C CA . PHE A 1 110 ? -3.818 2.903 -0.985 1.00 80.56 110 PHE A CA 1
ATOM 836 C C . PHE A 1 110 ? -3.795 3.758 -2.245 1.00 80.56 110 PHE A C 1
ATOM 838 O O . PHE A 1 110 ? -3.278 4.873 -2.246 1.00 80.56 110 PHE A O 1
ATOM 845 N N . ILE A 1 111 ? -4.408 3.255 -3.317 1.00 87.50 111 ILE A N 1
ATOM 846 C CA . ILE A 1 111 ? -4.610 4.002 -4.560 1.00 87.50 111 ILE A CA 1
ATOM 847 C C . ILE A 1 111 ? -6.099 4.256 -4.745 1.00 87.50 111 ILE A C 1
ATOM 849 O O . ILE A 1 111 ? -6.929 3.358 -4.634 1.00 87.50 111 ILE A O 1
ATOM 853 N N . THR A 1 112 ? -6.430 5.518 -4.980 1.00 82.00 112 THR A N 1
ATOM 854 C CA . THR A 1 112 ? -7.787 6.060 -4.853 1.00 82.00 112 THR A CA 1
ATOM 855 C C . THR A 1 112 ? -8.084 6.991 -6.019 1.00 82.00 112 THR A C 1
ATOM 857 O O . THR A 1 112 ? -7.144 7.504 -6.611 1.00 82.00 112 THR A O 1
ATOM 860 N N . LEU A 1 113 ? -9.348 7.225 -6.380 1.00 80.19 113 LEU A N 1
ATOM 861 C CA . LEU A 1 113 ? -9.681 8.201 -7.426 1.00 80.19 113 LEU A CA 1
ATOM 862 C C . LEU A 1 113 ? -9.391 9.634 -6.948 1.00 80.19 113 LEU A C 1
ATOM 864 O O . LEU A 1 113 ? -9.809 10.015 -5.868 1.00 80.19 113 LEU A O 1
ATOM 868 N N . ALA A 1 114 ? -8.722 10.462 -7.744 1.00 63.91 114 ALA A N 1
ATOM 869 C CA . ALA A 1 114 ? -8.438 11.853 -7.400 1.00 63.91 114 ALA A CA 1
ATOM 870 C C . ALA A 1 114 ? -9.745 12.629 -7.163 1.00 63.91 114 ALA A C 1
ATOM 872 O O . ALA A 1 114 ? -10.699 12.515 -7.931 1.00 63.91 114 ALA A O 1
ATOM 873 N N . GLY A 1 115 ? -9.814 13.391 -6.070 1.00 51.97 115 GLY A N 1
ATOM 874 C CA . GLY A 1 115 ? -11.031 14.101 -5.650 1.00 51.97 115 GLY A CA 1
ATOM 875 C C . GLY A 1 115 ? -12.104 13.204 -5.019 1.00 51.97 115 GLY A C 1
ATOM 876 O O . GLY A 1 115 ? -12.950 13.701 -4.280 1.00 51.97 115 GLY A O 1
ATOM 877 N N . SER A 1 116 ? -12.029 11.885 -5.214 1.00 45.78 116 SER A N 1
ATOM 878 C CA . SER A 1 116 ? -12.585 10.946 -4.251 1.00 45.78 116 SER A CA 1
ATOM 879 C C . SER A 1 116 ? -11.549 10.828 -3.145 1.00 45.78 116 SER A C 1
ATOM 881 O O . SER A 1 116 ? -10.565 10.118 -3.282 1.00 45.78 116 SER A O 1
ATOM 883 N N . SER A 1 117 ? -11.742 11.502 -2.021 1.00 43.12 117 SER A N 1
ATOM 884 C CA . SER A 1 117 ? -11.259 10.862 -0.806 1.00 43.12 117 SER A CA 1
ATOM 885 C C . SER A 1 117 ? -12.196 9.671 -0.611 1.00 43.12 117 SER A C 1
ATOM 887 O O . SER A 1 117 ? -13.317 9.890 -0.147 1.00 43.12 117 SER A O 1
ATOM 889 N N . PRO A 1 118 ? -11.828 8.401 -0.900 1.00 43.00 118 PRO A N 1
ATOM 890 C CA . PRO A 1 118 ? -12.286 7.414 0.053 1.00 43.00 118 PRO A CA 1
ATOM 891 C C . PRO A 1 118 ? -11.756 7.963 1.373 1.00 43.00 118 PRO A C 1
ATOM 893 O O . PRO A 1 118 ? -10.599 8.394 1.431 1.00 43.00 118 PRO A O 1
ATOM 896 N N . ALA A 1 119 ? -12.603 8.079 2.394 1.00 45.06 119 ALA A N 1
ATOM 897 C CA . ALA A 1 119 ? -12.064 8.243 3.734 1.00 45.06 119 ALA A CA 1
ATOM 898 C C . ALA A 1 119 ? -10.916 7.234 3.816 1.00 45.06 119 ALA A C 1
ATOM 900 O O . ALA A 1 119 ? -11.160 6.059 3.519 1.00 45.06 119 ALA A O 1
ATOM 901 N N . ALA A 1 120 ? -9.672 7.715 3.976 1.00 51.75 120 ALA A N 1
ATOM 902 C CA . ALA A 1 120 ? -8.514 6.838 4.041 1.00 51.75 120 ALA A CA 1
ATOM 903 C C . ALA A 1 120 ? -8.928 5.762 5.029 1.00 51.75 120 ALA A C 1
ATOM 905 O O . ALA A 1 120 ? -9.289 6.129 6.149 1.00 51.75 120 ALA A O 1
ATOM 906 N N . LYS A 1 121 ? -9.081 4.515 4.551 1.00 57.69 121 LYS A N 1
ATOM 907 C CA . LYS A 1 121 ? -9.803 3.510 5.327 1.00 57.69 121 LYS A CA 1
ATOM 908 C C . LYS A 1 121 ? -9.061 3.410 6.641 1.00 57.69 121 LYS A C 1
ATOM 910 O O . LYS A 1 121 ? -7.886 3.065 6.690 1.00 57.69 121 LYS A O 1
ATOM 915 N N . THR A 1 122 ? -9.726 3.857 7.685 1.00 70.44 122 THR A N 1
ATOM 916 C CA . THR A 1 122 ? -9.158 3.883 9.013 1.00 70.44 122 THR A CA 1
ATOM 917 C C . THR A 1 122 ? -9.085 2.443 9.502 1.00 70.44 122 THR A C 1
ATOM 919 O O . THR A 1 122 ? -9.786 1.563 8.996 1.00 70.44 122 THR A O 1
ATOM 922 N N . LEU A 1 123 ? -8.299 2.186 10.545 1.00 71.00 123 LEU A N 1
ATOM 923 C CA . LEU A 1 123 ? -8.354 0.898 11.244 1.00 71.00 123 LEU A CA 1
ATOM 924 C C . LEU A 1 123 ? -9.801 0.512 11.599 1.00 71.00 123 LEU A C 1
ATOM 926 O O . LEU A 1 123 ? -10.189 -0.646 11.460 1.00 71.00 123 LEU A O 1
ATOM 930 N N . ALA A 1 124 ? -10.629 1.496 11.967 1.00 72.56 124 ALA A N 1
ATOM 931 C CA . ALA A 1 124 ? -12.048 1.287 12.225 1.00 72.56 124 ALA A CA 1
ATOM 932 C C . ALA A 1 124 ? -12.822 0.820 10.980 1.00 72.56 124 ALA A C 1
ATOM 934 O O . ALA A 1 124 ? -13.701 -0.032 11.096 1.00 72.56 124 ALA A O 1
ATOM 935 N N . ASP A 1 125 ? -12.483 1.313 9.788 1.00 74.31 125 ASP A N 1
ATOM 936 C CA . ASP A 1 125 ? -13.106 0.872 8.537 1.00 74.31 125 ASP A CA 1
ATOM 937 C C . ASP A 1 125 ? -12.735 -0.577 8.196 1.00 74.31 125 ASP A C 1
ATOM 939 O O . ASP A 1 125 ? -13.607 -1.331 7.759 1.00 74.31 125 ASP A O 1
ATOM 943 N N . TYR A 1 126 ? -11.495 -1.014 8.459 1.00 78.12 126 TYR A N 1
ATOM 944 C CA . TYR A 1 126 ? -11.121 -2.429 8.302 1.00 78.12 126 TYR A CA 1
ATOM 945 C C . TYR A 1 126 ? -11.868 -3.330 9.284 1.00 78.12 126 TYR A C 1
ATOM 947 O O . TYR A 1 126 ? -12.392 -4.370 8.881 1.00 78.12 126 TYR A O 1
ATOM 955 N N . PHE A 1 127 ? -11.995 -2.917 10.550 1.00 79.31 127 PHE A N 1
ATOM 956 C CA . PHE A 1 127 ? -12.773 -3.666 11.540 1.00 79.31 127 PHE A CA 1
ATOM 957 C C . PHE A 1 127 ? -14.258 -3.747 11.162 1.00 79.31 127 PHE A C 1
ATOM 959 O O . PHE A 1 127 ? -14.851 -4.824 11.245 1.00 79.31 127 PHE A O 1
ATOM 966 N N . LYS A 1 128 ? -14.854 -2.650 10.676 1.00 78.81 128 LYS A N 1
ATOM 967 C CA . LYS A 1 128 ? -16.245 -2.628 10.185 1.00 78.81 128 LYS A CA 1
ATOM 968 C C . LYS A 1 128 ? -16.436 -3.532 8.966 1.00 78.81 128 LYS A C 1
ATOM 970 O O . LYS A 1 128 ? -17.446 -4.226 8.879 1.00 78.81 128 LYS A O 1
ATOM 975 N N . ALA A 1 129 ? -15.463 -3.557 8.056 1.00 79.81 129 ALA A N 1
ATOM 976 C CA . ALA A 1 129 ? -15.481 -4.395 6.858 1.00 79.81 129 ALA A CA 1
ATOM 977 C C . ALA A 1 129 ? -15.099 -5.866 7.113 1.00 79.81 129 ALA A C 1
ATOM 979 O O . ALA A 1 129 ? -15.239 -6.681 6.204 1.00 79.81 129 ALA A O 1
ATOM 980 N N . ARG A 1 130 ? -14.632 -6.214 8.324 1.00 77.88 130 ARG A N 1
ATOM 981 C CA . ARG A 1 130 ? -14.028 -7.522 8.655 1.00 77.88 130 ARG A CA 1
ATOM 982 C C . ARG A 1 130 ? -12.873 -7.893 7.715 1.00 77.88 130 ARG A C 1
ATOM 984 O O . ARG A 1 130 ? -12.684 -9.058 7.370 1.00 77.88 130 ARG A O 1
ATOM 991 N N . ASP A 1 131 ? -12.104 -6.890 7.304 1.00 76.38 131 ASP A N 1
ATOM 992 C CA . ASP A 1 131 ? -10.933 -7.047 6.447 1.00 76.38 131 ASP A CA 1
ATOM 993 C C . ASP A 1 131 ? -9.723 -7.491 7.283 1.00 76.38 131 ASP A C 1
ATOM 995 O O . ASP A 1 131 ? -8.858 -6.698 7.662 1.00 76.38 131 ASP A O 1
ATOM 999 N N . PHE A 1 132 ? -9.703 -8.779 7.633 1.00 79.31 132 PHE A N 1
ATOM 1000 C CA . PHE A 1 132 ? -8.661 -9.356 8.484 1.00 79.31 132 PHE A CA 1
ATOM 1001 C C . PHE A 1 132 ? -7.270 -9.313 7.845 1.00 79.31 132 PHE A C 1
ATOM 1003 O O . PHE A 1 132 ? -6.289 -9.207 8.572 1.00 79.31 132 PHE A O 1
ATOM 1010 N N . ALA A 1 133 ? -7.174 -9.351 6.513 1.00 66.69 133 ALA A N 1
ATOM 1011 C CA . ALA A 1 133 ? -5.894 -9.275 5.812 1.00 66.69 133 ALA A CA 1
ATOM 1012 C C . ALA A 1 133 ? -5.235 -7.903 6.016 1.00 66.69 133 ALA A C 1
ATOM 1014 O O . ALA A 1 133 ? -4.046 -7.823 6.322 1.00 66.69 133 ALA A O 1
ATOM 1015 N N . SER A 1 134 ? -6.025 -6.831 5.911 1.00 73.81 134 SER A N 1
ATOM 1016 C CA . SER A 1 134 ? -5.543 -5.470 6.160 1.00 73.81 134 SER A CA 1
ATOM 1017 C C . SER A 1 134 ? -5.208 -5.242 7.639 1.00 73.81 134 SER A C 1
ATOM 1019 O O . SER A 1 134 ? -4.200 -4.614 7.945 1.00 73.81 134 SER A O 1
ATOM 1021 N N . ILE A 1 135 ? -5.993 -5.803 8.570 1.00 79.06 135 ILE A N 1
ATOM 1022 C CA . ILE A 1 135 ? -5.694 -5.745 10.016 1.00 79.06 135 ILE A CA 1
ATOM 1023 C C . ILE A 1 135 ? -4.376 -6.465 10.340 1.00 79.06 135 ILE A C 1
ATOM 1025 O O . ILE A 1 135 ? -3.545 -5.923 11.068 1.00 79.06 135 ILE A O 1
ATOM 1029 N N . GLU A 1 136 ? -4.163 -7.661 9.789 1.00 75.75 136 GLU A N 1
ATOM 1030 C CA . GLU A 1 136 ? -2.934 -8.439 9.991 1.00 75.75 136 GLU A CA 1
ATOM 1031 C C . GLU A 1 136 ? -1.706 -7.699 9.441 1.00 75.75 136 GLU A C 1
ATOM 1033 O O . GLU A 1 136 ? -0.654 -7.666 10.080 1.00 75.75 136 GLU A O 1
ATOM 1038 N N . ALA A 1 137 ? -1.843 -7.034 8.290 1.00 72.31 137 ALA A N 1
ATOM 1039 C CA . ALA A 1 137 ? -0.779 -6.209 7.727 1.00 72.31 137 ALA A CA 1
ATOM 1040 C C . ALA A 1 137 ? -0.386 -5.044 8.658 1.00 72.31 137 ALA A C 1
ATOM 1042 O O . ALA A 1 137 ? 0.805 -4.764 8.825 1.00 72.31 137 ALA A O 1
ATOM 1043 N N . GLU A 1 138 ? -1.359 -4.400 9.310 1.00 77.50 138 GLU A N 1
ATOM 1044 C CA . GLU A 1 138 ? -1.103 -3.328 10.283 1.00 77.50 138 GLU A CA 1
ATOM 1045 C C . GLU A 1 138 ? -0.407 -3.849 11.551 1.00 77.50 138 GLU A C 1
ATOM 1047 O O . GLU A 1 138 ? 0.543 -3.227 12.037 1.00 77.50 138 GLU A O 1
ATOM 1052 N N . PHE A 1 139 ? -0.785 -5.034 12.042 1.00 82.44 139 PHE A N 1
ATOM 1053 C CA . PHE A 1 139 ? -0.045 -5.704 13.119 1.00 82.44 139 PHE A CA 1
ATOM 1054 C C . PHE A 1 139 ? 1.390 -6.047 12.703 1.00 82.44 139 PHE A C 1
ATOM 1056 O O . PHE A 1 139 ? 2.332 -5.763 13.446 1.00 82.44 139 PHE A O 1
ATOM 1063 N N . GLY A 1 140 ? 1.583 -6.588 11.497 1.00 75.88 140 GLY A N 1
ATOM 1064 C CA . GLY A 1 140 ? 2.905 -6.878 10.944 1.00 75.88 140 GLY A CA 1
ATOM 1065 C C . GLY A 1 140 ? 3.795 -5.633 10.860 1.00 75.88 140 GLY A C 1
ATOM 1066 O O . GLY A 1 140 ? 4.981 -5.694 11.199 1.00 75.88 140 GLY A O 1
ATOM 1067 N N . ARG A 1 141 ? 3.228 -4.475 10.490 1.00 74.31 141 ARG A N 1
ATOM 1068 C CA . ARG A 1 141 ? 3.949 -3.191 10.504 1.00 74.31 141 ARG A CA 1
ATOM 1069 C C . ARG A 1 141 ? 4.353 -2.779 11.916 1.00 74.31 141 ARG A C 1
ATOM 1071 O O . ARG A 1 141 ? 5.521 -2.436 12.105 1.00 74.31 141 ARG A O 1
ATOM 1078 N N . ALA A 1 142 ? 3.447 -2.851 12.892 1.00 82.56 142 ALA A N 1
ATOM 1079 C CA . ALA A 1 142 ? 3.764 -2.520 14.282 1.00 82.56 142 ALA A CA 1
ATOM 1080 C C . ALA A 1 142 ? 4.901 -3.403 14.832 1.00 82.56 142 ALA A C 1
ATOM 1082 O O . ALA A 1 142 ? 5.849 -2.894 15.428 1.00 82.56 142 ALA A O 1
ATOM 1083 N N . ILE A 1 143 ? 4.865 -4.708 14.543 1.00 83.25 143 ILE A N 1
ATOM 1084 C CA . ILE A 1 143 ? 5.911 -5.661 14.943 1.00 83.25 143 ILE A CA 1
ATOM 1085 C C . ILE A 1 143 ? 7.250 -5.334 14.273 1.00 83.25 143 ILE A C 1
ATOM 1087 O O . ILE A 1 143 ? 8.290 -5.364 14.927 1.00 83.25 143 ILE A O 1
ATOM 1091 N N . SER A 1 144 ? 7.243 -4.960 12.989 1.00 79.25 144 SER A N 1
ATOM 1092 C CA . SER A 1 144 ? 8.472 -4.638 12.246 1.00 79.25 144 SER A CA 1
ATOM 1093 C C . SER A 1 144 ? 9.256 -3.444 12.813 1.00 79.25 144 SER A C 1
ATOM 1095 O O . SER A 1 144 ? 10.437 -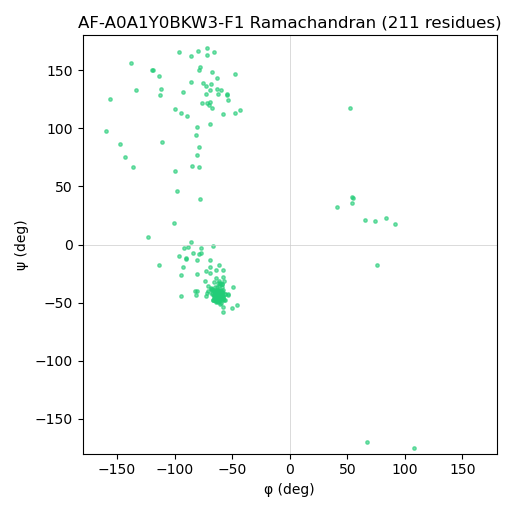3.284 12.503 1.00 79.25 144 SER A O 1
ATOM 1097 N N . GLN A 1 145 ? 8.618 -2.608 13.642 1.00 78.12 145 GLN A N 1
ATOM 1098 C CA . GLN A 1 145 ? 9.247 -1.446 14.268 1.00 78.12 145 GLN A CA 1
ATOM 1099 C C . GLN A 1 145 ? 9.892 -1.752 15.624 1.00 78.12 145 GLN A C 1
ATOM 1101 O O . GLN A 1 145 ? 10.682 -0.934 16.083 1.00 78.12 145 GLN A O 1
ATOM 1106 N N . ILE A 1 146 ? 9.628 -2.913 16.237 1.00 85.19 146 ILE A N 1
ATOM 1107 C CA . ILE A 1 146 ? 10.049 -3.227 17.616 1.00 85.19 146 ILE A CA 1
ATOM 1108 C C . ILE A 1 146 ? 11.553 -3.022 17.839 1.00 85.19 146 ILE A C 1
ATOM 1110 O O . ILE A 1 146 ? 11.934 -2.423 18.839 1.00 85.19 146 ILE A O 1
ATOM 1114 N N . ASP A 1 147 ? 12.400 -3.460 16.907 1.00 80.06 147 ASP A N 1
ATOM 1115 C CA . ASP A 1 147 ? 13.858 -3.377 17.076 1.00 80.06 147 ASP A CA 1
ATOM 1116 C C . ASP A 1 147 ? 14.436 -1.989 16.757 1.00 80.06 147 ASP A C 1
ATOM 1118 O O . ASP A 1 147 ? 15.514 -1.635 17.233 1.00 80.06 147 ASP A O 1
ATOM 1122 N N . ARG A 1 148 ? 13.749 -1.204 15.916 1.00 80.38 148 ARG A N 1
ATOM 1123 C CA . ARG A 1 148 ? 14.224 0.111 15.448 1.00 80.38 148 ARG A CA 1
ATOM 1124 C C . ARG A 1 148 ? 13.696 1.262 16.290 1.00 80.38 148 ARG A C 1
ATOM 1126 O O . ARG A 1 148 ? 14.450 2.176 16.602 1.00 80.38 148 ARG A O 1
ATOM 1133 N N . ASP A 1 149 ? 12.410 1.224 16.606 1.00 78.50 149 ASP A N 1
ATOM 1134 C CA . ASP A 1 149 ? 11.705 2.238 17.378 1.00 78.50 149 ASP A CA 1
ATOM 1135 C C . ASP A 1 149 ? 10.595 1.568 18.211 1.00 78.50 149 ASP A C 1
ATOM 1137 O O . ASP A 1 149 ? 9.433 1.481 17.789 1.00 78.50 149 ASP A O 1
ATOM 1141 N N . PRO A 1 150 ? 10.942 1.085 19.418 1.00 84.75 150 PRO A N 1
ATOM 1142 C CA . PRO A 1 150 ? 9.982 0.473 20.328 1.00 84.75 150 PRO A CA 1
ATOM 1143 C C . PRO A 1 150 ? 8.808 1.398 20.682 1.00 84.75 150 PRO A C 1
ATOM 1145 O O . PRO A 1 150 ? 7.694 0.924 20.905 1.00 84.75 150 PRO A O 1
ATOM 1148 N N . HIS A 1 151 ? 9.025 2.717 20.732 1.00 78.25 151 HIS A N 1
ATOM 1149 C CA . HIS A 1 151 ? 7.970 3.673 21.067 1.00 78.25 151 HIS A CA 1
ATOM 1150 C C . HIS A 1 151 ? 6.956 3.809 19.930 1.00 78.25 151 HIS A C 1
ATOM 1152 O O . HIS A 1 151 ? 5.746 3.821 20.187 1.00 78.25 151 HIS A O 1
ATOM 1158 N N . ALA A 1 152 ? 7.422 3.852 18.682 1.00 72.44 152 ALA A N 1
ATOM 1159 C CA . ALA A 1 152 ? 6.548 3.829 17.514 1.00 72.44 152 ALA A CA 1
ATOM 1160 C C . ALA A 1 152 ? 5.770 2.506 17.415 1.00 72.44 152 ALA A C 1
ATOM 1162 O O . ALA A 1 152 ? 4.554 2.533 17.220 1.00 72.44 152 ALA A O 1
ATOM 1163 N N . ALA A 1 153 ? 6.419 1.366 17.680 1.00 79.56 153 ALA A N 1
ATOM 1164 C CA . ALA A 1 153 ? 5.766 0.055 17.711 1.00 79.56 153 ALA A CA 1
ATOM 1165 C C . ALA A 1 153 ? 4.631 -0.019 18.752 1.00 79.56 153 ALA A C 1
ATOM 1167 O O . ALA A 1 153 ? 3.529 -0.496 18.454 1.00 79.56 153 ALA A O 1
ATOM 1168 N N . ILE A 1 154 ? 4.868 0.498 19.966 1.00 85.44 154 ILE A N 1
ATOM 1169 C CA . ILE A 1 154 ? 3.851 0.589 21.027 1.00 85.44 154 ILE A CA 1
ATOM 1170 C C . ILE A 1 154 ? 2.703 1.505 20.597 1.00 85.44 154 ILE A C 1
ATOM 1172 O O . ILE A 1 154 ? 1.535 1.171 20.805 1.00 85.44 154 ILE A O 1
ATOM 1176 N N . THR A 1 155 ? 3.018 2.645 19.983 1.00 83.25 155 THR A N 1
ATOM 1177 C CA . THR A 1 155 ? 2.017 3.619 19.528 1.00 83.25 155 THR 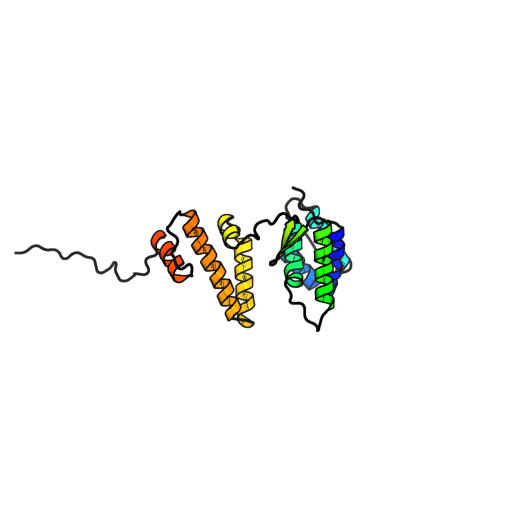A CA 1
ATOM 1178 C C . THR A 1 155 ? 1.126 3.025 18.437 1.00 83.25 155 THR A C 1
ATOM 1180 O O . THR A 1 155 ? -0.099 3.110 18.532 1.00 83.25 155 THR A O 1
ATOM 1183 N N . ALA A 1 156 ? 1.716 2.350 17.447 1.00 78.00 156 ALA A N 1
ATOM 1184 C CA . ALA A 1 156 ? 0.989 1.665 16.382 1.00 78.00 156 ALA A CA 1
ATOM 1185 C C . ALA A 1 156 ? 0.095 0.545 16.937 1.00 78.00 156 ALA A C 1
ATOM 1187 O O . ALA A 1 156 ? -1.100 0.504 16.651 1.00 78.00 156 ALA A O 1
ATOM 1188 N N . SER A 1 157 ? 0.637 -0.306 17.813 1.00 87.38 157 SER A N 1
ATOM 1189 C CA . SER A 1 157 ? -0.130 -1.375 18.474 1.00 87.38 157 SER A CA 1
ATOM 1190 C C . SER A 1 157 ? -1.304 -0.818 19.286 1.00 87.38 157 SER A C 1
ATOM 1192 O O . SER A 1 157 ? -2.412 -1.356 19.251 1.00 87.38 157 SER A O 1
ATOM 1194 N N . SER A 1 158 ? -1.082 0.301 19.981 1.00 88.31 158 SER A N 1
ATOM 1195 C CA . SER A 1 158 ? -2.115 0.984 20.760 1.00 88.31 158 SER A CA 1
ATOM 1196 C C . SER A 1 158 ? -3.238 1.507 19.868 1.00 88.31 158 SER A C 1
ATOM 1198 O O . SER A 1 158 ? -4.407 1.282 20.170 1.00 88.31 158 SER A O 1
ATOM 1200 N N . ALA A 1 159 ? -2.899 2.126 18.735 1.00 83.44 159 ALA A N 1
ATOM 1201 C CA . ALA A 1 159 ? -3.880 2.622 17.774 1.00 83.44 159 ALA A CA 1
ATOM 1202 C C . ALA A 1 159 ? -4.771 1.498 17.216 1.00 83.44 159 ALA A C 1
ATOM 1204 O O . ALA A 1 159 ? -5.982 1.686 17.084 1.00 83.44 159 ALA A O 1
ATOM 1205 N N . ILE A 1 160 ? -4.200 0.317 16.947 1.00 87.69 160 ILE A N 1
ATOM 1206 C CA . ILE A 1 160 ? -4.953 -0.857 16.480 1.00 87.69 160 ILE A CA 1
ATOM 1207 C C . ILE A 1 160 ? -5.956 -1.322 17.546 1.00 87.69 160 ILE A C 1
ATOM 1209 O O . ILE A 1 160 ? -7.140 -1.497 17.245 1.00 87.69 160 ILE A O 1
ATOM 1213 N N . ILE A 1 161 ? -5.517 -1.469 18.800 1.00 90.81 161 ILE A N 1
ATOM 1214 C CA . ILE A 1 161 ? -6.378 -1.908 19.913 1.00 90.81 161 ILE A CA 1
ATOM 1215 C C . ILE A 1 161 ? -7.483 -0.883 20.198 1.00 90.81 161 ILE A C 1
ATOM 1217 O O . ILE A 1 161 ? -8.639 -1.252 20.425 1.00 90.81 161 ILE A O 1
ATOM 1221 N N . GLU A 1 162 ? -7.161 0.409 20.171 1.00 87.56 162 GLU A N 1
ATOM 1222 C CA . GLU A 1 162 ? -8.149 1.468 20.365 1.00 87.56 162 GLU A CA 1
ATOM 1223 C C . GLU A 1 162 ? -9.190 1.478 19.247 1.00 87.56 162 GLU A C 1
ATOM 1225 O O . GLU A 1 162 ? -10.385 1.582 19.529 1.00 87.56 162 GLU A O 1
ATOM 1230 N N . ALA A 1 163 ? -8.764 1.334 17.990 1.00 87.62 163 ALA A N 1
ATOM 1231 C CA . ALA A 1 163 ? -9.671 1.264 16.851 1.00 87.62 163 ALA A CA 1
ATOM 1232 C C . ALA A 1 163 ? -10.596 0.041 16.926 1.00 87.62 163 ALA A C 1
ATOM 1234 O O . ALA A 1 163 ? -11.795 0.172 16.661 1.00 87.62 163 ALA A O 1
ATOM 1235 N N . LEU A 1 164 ? -10.076 -1.114 17.354 1.00 90.50 164 LEU A N 1
ATOM 1236 C CA . LEU A 1 164 ? -10.874 -2.313 17.614 1.00 90.50 164 LEU A CA 1
ATOM 1237 C C . LEU A 1 164 ? -11.953 -2.035 18.667 1.00 90.50 164 LEU A C 1
ATOM 1239 O O . LEU A 1 164 ? -13.136 -2.270 18.419 1.00 90.50 164 LEU A O 1
ATOM 1243 N N . CYS A 1 165 ? -11.559 -1.508 19.831 1.00 92.12 165 CYS A N 1
ATOM 1244 C CA . CYS A 1 165 ? -12.490 -1.283 20.935 1.00 92.12 165 CYS A CA 1
ATOM 1245 C C . CYS A 1 165 ? -13.556 -0.239 20.580 1.00 92.12 165 CYS A C 1
ATOM 1247 O O . CYS A 1 165 ? -14.736 -0.464 20.839 1.00 92.12 165 CYS A O 1
ATOM 1249 N N . LYS A 1 166 ? -13.169 0.873 19.938 1.00 88.31 166 LYS A N 1
ATOM 1250 C CA . LYS A 1 166 ? -14.111 1.901 19.459 1.00 88.31 166 LYS A CA 1
ATOM 1251 C C . LYS A 1 166 ? -15.123 1.306 18.488 1.00 88.31 166 LYS A C 1
ATOM 1253 O O . LYS A 1 166 ? -16.325 1.484 18.666 1.00 88.31 166 LYS A O 1
ATOM 1258 N N . THR A 1 167 ? -14.643 0.533 17.515 1.00 88.69 167 THR A N 1
ATOM 1259 C CA . THR A 1 167 ? -15.505 -0.118 16.522 1.00 88.69 167 THR A CA 1
ATOM 1260 C C . THR A 1 167 ? -16.475 -1.098 17.177 1.00 88.69 167 THR A C 1
ATOM 1262 O O . THR A 1 167 ? -17.657 -1.114 16.841 1.00 88.69 167 THR A O 1
ATOM 1265 N N . TYR A 1 168 ? -16.010 -1.884 18.149 1.00 88.56 168 TYR A N 1
ATOM 1266 C CA . TYR A 1 168 ? -16.867 -2.797 18.900 1.00 88.56 168 TYR A CA 1
ATOM 1267 C C . TYR A 1 168 ? -17.965 -2.055 19.675 1.00 88.56 168 TYR A C 1
ATOM 1269 O O . TYR A 1 168 ? -19.132 -2.440 19.595 1.00 88.56 168 TYR A O 1
ATOM 1277 N N . ILE A 1 169 ? -17.607 -0.996 20.411 1.00 90.81 169 ILE A N 1
ATOM 1278 C CA . ILE A 1 169 ? -18.549 -0.171 21.187 1.00 90.81 169 ILE A CA 1
ATOM 1279 C C . ILE A 1 169 ? -19.617 0.422 20.262 1.00 90.81 169 ILE A C 1
ATOM 1281 O O . ILE A 1 169 ? -20.804 0.331 20.569 1.00 90.81 169 ILE A O 1
ATOM 1285 N N . GLU A 1 170 ? -19.217 0.951 19.103 1.00 90.25 170 GLU A N 1
ATOM 1286 C CA . GLU A 1 170 ? -20.139 1.498 18.100 1.00 90.25 170 GLU A CA 1
ATOM 1287 C C . GLU A 1 170 ? -21.101 0.440 17.543 1.00 90.25 170 GLU A C 1
ATOM 1289 O O . GLU A 1 170 ? -22.313 0.661 17.517 1.00 90.25 170 GLU A O 1
ATOM 1294 N N . ILE A 1 171 ? -20.587 -0.722 17.119 1.00 85.19 171 ILE A N 1
ATOM 1295 C CA . ILE A 1 171 ? -21.398 -1.803 16.531 1.00 85.19 171 ILE A CA 1
ATOM 1296 C C . ILE A 1 171 ? -22.432 -2.323 17.534 1.00 85.19 171 ILE A C 1
ATOM 1298 O O . ILE A 1 171 ? -23.579 -2.580 17.166 1.00 85.19 171 ILE A O 1
ATOM 1302 N N . ASN A 1 172 ? -22.041 -2.442 18.803 1.00 89.81 172 ASN A N 1
ATOM 1303 C CA . ASN A 1 172 ? -22.911 -2.908 19.881 1.00 89.81 172 ASN A CA 1
ATOM 1304 C C . ASN A 1 172 ? -23.750 -1.781 20.512 1.00 89.81 172 ASN A C 1
ATOM 1306 O O . ASN A 1 172 ? -24.514 -2.045 21.436 1.00 89.81 172 ASN A O 1
ATOM 1310 N N . ARG A 1 173 ? -23.644 -0.541 20.007 1.00 92.19 173 ARG A N 1
ATOM 1311 C CA . ARG A 1 173 ? -24.378 0.644 20.490 1.00 92.19 173 ARG A CA 1
ATOM 1312 C C . ARG A 1 173 ? -24.210 0.897 21.994 1.00 92.19 173 ARG A C 1
ATOM 1314 O O . ARG A 1 173 ? -25.167 1.245 22.682 1.00 92.19 173 ARG A O 1
ATOM 1321 N N . LEU A 1 174 ? -22.993 0.710 22.494 1.00 92.25 174 LEU A N 1
ATOM 1322 C CA . LEU A 1 174 ? -22.632 0.956 23.889 1.00 92.25 174 LEU A CA 1
ATOM 1323 C C . LEU A 1 174 ? -22.245 2.425 24.105 1.00 92.25 174 LEU A C 1
ATOM 1325 O O . LEU A 1 174 ? -21.923 3.146 23.158 1.00 92.25 174 LEU A O 1
ATOM 1329 N N . GLU A 1 175 ? -22.248 2.871 25.361 1.00 91.81 175 GLU A N 1
ATOM 1330 C CA . GLU A 1 175 ? -21.817 4.226 25.707 1.00 91.81 175 GLU A CA 1
ATOM 1331 C C . GLU A 1 175 ? -20.292 4.362 25.565 1.00 91.81 175 GLU A C 1
ATOM 1333 O O . GLU A 1 175 ? -19.517 3.635 26.191 1.00 91.81 175 GLU A O 1
ATOM 1338 N N . MET A 1 176 ? -19.853 5.297 24.718 1.00 92.75 176 MET A N 1
ATOM 1339 C CA . MET A 1 176 ? -18.434 5.584 24.516 1.00 92.75 176 MET A CA 1
ATOM 1340 C C . MET A 1 176 ? -17.874 6.330 25.739 1.00 92.75 176 MET A C 1
ATOM 1342 O O . MET A 1 176 ? -18.435 7.354 26.133 1.00 92.75 176 MET A O 1
ATOM 1346 N N . PRO A 1 177 ? -16.750 5.891 26.331 1.00 90.75 177 PRO A N 1
ATOM 1347 C CA . PRO A 1 177 ? -16.169 6.577 27.476 1.00 90.75 177 PRO A CA 1
ATOM 1348 C C . PRO A 1 177 ? -15.619 7.956 27.086 1.00 90.75 177 PRO A C 1
ATOM 1350 O O . PRO A 1 177 ? -15.079 8.150 25.996 1.00 90.75 177 PRO A O 1
ATOM 1353 N N . ALA A 1 178 ? -15.669 8.907 28.025 1.00 87.62 178 ALA A N 1
ATOM 1354 C CA . ALA A 1 178 ? -15.168 10.270 27.814 1.00 87.62 178 ALA A CA 1
ATOM 1355 C C . ALA A 1 178 ? -13.661 10.323 27.488 1.00 87.62 178 ALA A C 1
ATOM 1357 O O . ALA A 1 178 ? -13.215 11.163 26.710 1.00 87.62 178 ALA A O 1
ATOM 1358 N N . LYS A 1 179 ? -12.867 9.415 28.070 1.00 88.12 179 LYS A N 1
ATOM 1359 C CA . LYS A 1 179 ? -11.458 9.210 27.708 1.00 88.12 179 LYS A CA 1
ATOM 1360 C C . LYS A 1 179 ? -11.364 7.998 26.792 1.00 88.12 179 LYS A C 1
ATOM 1362 O O . LYS A 1 179 ? -11.649 6.892 27.230 1.00 88.12 179 LYS A O 1
ATOM 1367 N N . GLN A 1 180 ? -10.930 8.197 25.554 1.00 88.44 180 GLN A N 1
ATOM 1368 C CA . GLN A 1 180 ? -10.869 7.141 24.542 1.00 88.44 180 GLN A CA 1
ATOM 1369 C C . GLN A 1 180 ? -9.474 6.513 24.406 1.00 88.44 180 GLN A C 1
ATOM 1371 O O . GLN A 1 180 ? -8.973 6.351 23.295 1.00 88.44 180 GLN A O 1
ATOM 1376 N N . THR A 1 181 ? -8.850 6.188 25.536 1.00 91.38 181 THR A N 1
ATOM 1377 C CA . THR A 1 181 ? -7.607 5.406 25.578 1.00 91.38 181 THR A CA 1
ATOM 1378 C C . THR A 1 181 ? -7.918 3.927 25.813 1.00 91.38 181 THR A C 1
ATOM 1380 O O . THR A 1 181 ? -9.035 3.586 26.216 1.00 91.38 181 THR A O 1
ATOM 1383 N N . ILE A 1 182 ? -6.941 3.040 25.594 1.00 90.19 182 ILE A N 1
ATOM 1384 C CA . ILE A 1 182 ? -7.110 1.578 25.732 1.00 90.19 182 ILE A CA 1
ATOM 1385 C C . ILE A 1 182 ? -7.841 1.178 27.019 1.00 90.19 182 ILE A C 1
ATOM 1387 O O . ILE A 1 182 ? -8.816 0.443 26.952 1.00 90.19 182 ILE A O 1
ATOM 1391 N N . GLY A 1 183 ? -7.399 1.652 28.189 1.00 90.69 183 GLY A N 1
ATOM 1392 C CA . GLY A 1 183 ? -7.947 1.211 29.479 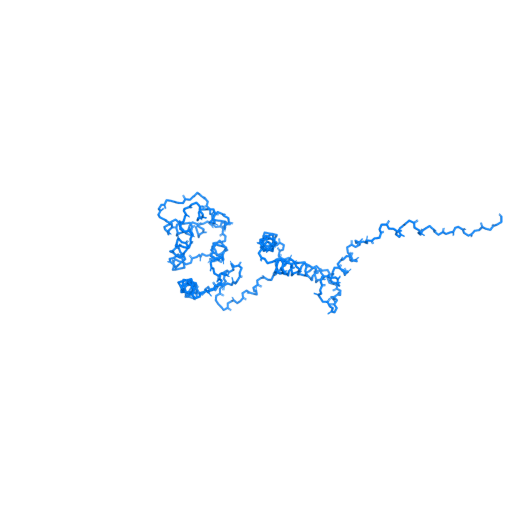1.00 90.69 183 GLY A CA 1
ATOM 1393 C C . GLY A 1 183 ? -9.462 1.441 29.621 1.00 90.69 183 GLY A C 1
ATOM 1394 O O . GLY A 1 183 ? -10.204 0.481 29.833 1.00 90.69 183 GLY A O 1
ATOM 1395 N N . PRO A 1 184 ? -9.951 2.689 29.491 1.00 92.88 184 PRO A N 1
ATOM 1396 C CA . PRO A 1 184 ? -11.382 2.983 29.512 1.00 92.88 184 PRO A CA 1
ATOM 1397 C C . PRO A 1 184 ? -12.182 2.270 28.416 1.00 92.88 184 PRO A C 1
ATOM 1399 O O . PRO A 1 184 ? -13.267 1.768 28.700 1.00 92.88 184 PRO A O 1
ATOM 1402 N N . LEU A 1 185 ? -11.655 2.203 27.188 1.00 94.50 185 LEU A N 1
ATOM 1403 C CA . LEU A 1 185 ? -12.320 1.522 26.075 1.00 94.50 185 LEU A CA 1
ATOM 1404 C C . LEU A 1 185 ? -12.465 0.021 26.354 1.00 94.50 185 LEU A C 1
ATOM 1406 O O . LEU A 1 185 ? -13.560 -0.529 26.243 1.00 94.50 185 LEU A O 1
ATOM 1410 N N . TRP A 1 186 ? -11.380 -0.623 26.785 1.00 94.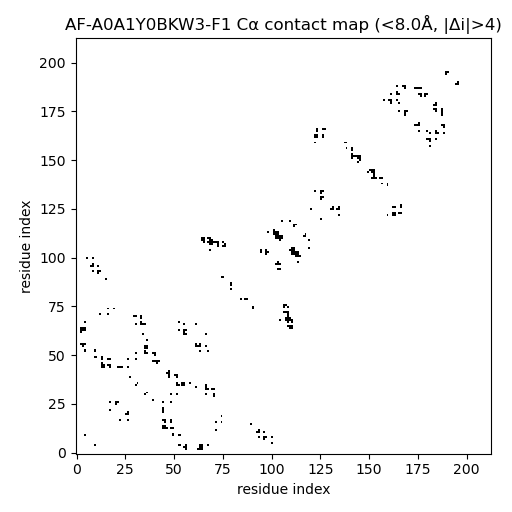19 186 TRP A N 1
ATOM 1411 C CA . TRP A 1 186 ? -11.361 -2.034 27.148 1.00 94.19 186 TRP A CA 1
ATOM 1412 C C . TRP A 1 186 ? -12.345 -2.333 28.271 1.00 94.19 186 TRP A C 1
ATOM 1414 O O . TRP A 1 186 ? -13.070 -3.310 28.172 1.00 94.19 186 TRP A O 1
ATOM 1424 N N . LYS A 1 187 ? -12.452 -1.473 29.291 1.00 91.06 187 LYS A N 1
ATOM 1425 C CA . LYS A 1 187 ? -13.400 -1.675 30.396 1.00 91.06 187 LYS A CA 1
ATOM 1426 C C . LYS A 1 187 ? -14.848 -1.814 29.909 1.00 91.06 187 LYS A C 1
ATOM 1428 O O . LYS A 1 187 ? -15.554 -2.701 30.378 1.00 91.06 187 LYS A O 1
ATOM 1433 N N . VAL A 1 188 ? -15.278 -0.983 28.956 1.00 93.69 188 VAL A N 1
ATOM 1434 C CA . VAL A 1 188 ? -16.633 -1.057 28.375 1.00 93.69 188 VAL A CA 1
ATOM 1435 C C . VAL A 1 188 ? -16.820 -2.356 27.586 1.00 93.69 188 VAL A C 1
ATOM 1437 O O . VAL A 1 188 ? -17.802 -3.071 27.784 1.00 93.69 188 VAL A O 1
ATOM 1440 N N . VAL A 1 189 ? -15.854 -2.693 26.725 1.00 92.81 189 VAL A N 1
ATOM 1441 C CA . VAL A 1 189 ? -15.877 -3.919 25.906 1.00 92.81 189 VAL A CA 1
ATOM 1442 C C . VAL A 1 189 ? -15.888 -5.173 26.787 1.00 92.81 189 VAL A C 1
ATOM 1444 O O . VAL A 1 189 ? -16.716 -6.062 26.598 1.00 92.81 189 VAL A O 1
ATOM 1447 N N . GLN A 1 190 ? -14.995 -5.223 27.772 1.00 92.25 190 GLN A N 1
ATOM 1448 C CA . GLN A 1 190 ? -14.816 -6.308 28.730 1.00 92.25 190 GLN A CA 1
ATOM 1449 C C . GLN A 1 190 ? -16.098 -6.579 29.523 1.00 92.25 190 GLN A C 1
ATOM 1451 O O . GLN A 1 190 ? -16.510 -7.733 29.637 1.00 92.25 190 GLN A O 1
ATOM 1456 N N . GLN A 1 191 ? -16.739 -5.524 30.039 1.00 89.69 191 GLN A N 1
ATOM 1457 C CA . GLN A 1 191 ? -18.008 -5.627 30.762 1.00 89.69 191 GLN A CA 1
ATOM 1458 C C . GLN A 1 191 ? -19.122 -6.177 29.869 1.00 89.69 191 GLN A C 1
ATOM 1460 O O . GLN A 1 191 ? -19.840 -7.081 30.287 1.00 89.69 191 GLN A O 1
ATOM 1465 N N . HIS A 1 192 ? -19.234 -5.685 28.631 1.00 90.88 192 HIS A N 1
ATOM 1466 C CA . HIS A 1 192 ? -20.235 -6.177 27.683 1.00 90.88 192 HIS A CA 1
ATOM 1467 C C . HIS A 1 192 ? -20.011 -7.645 27.291 1.00 90.88 192 HIS A C 1
ATOM 1469 O O . HIS A 1 192 ? -20.967 -8.393 27.125 1.00 90.88 192 HIS A O 1
ATOM 1475 N N . LEU A 1 193 ? -18.750 -8.072 27.166 1.00 90.31 193 LEU A N 1
ATOM 1476 C CA . LEU A 1 193 ? -18.392 -9.462 26.872 1.00 90.31 193 LEU A CA 1
ATOM 1477 C C . LEU A 1 193 ? -18.504 -10.400 28.086 1.00 90.31 193 LEU A C 1
ATOM 1479 O O . LEU A 1 193 ? -18.320 -11.604 27.931 1.00 90.31 193 LEU A O 1
ATOM 1483 N N . GLY A 1 194 ? -18.758 -9.880 29.292 1.00 85.75 194 GLY A N 1
ATOM 1484 C CA . GLY A 1 194 ? -18.761 -10.684 30.517 1.00 85.75 194 GLY A CA 1
ATOM 1485 C C . GLY A 1 194 ? -17.383 -11.254 30.879 1.00 85.75 194 GLY A C 1
ATOM 1486 O O . GLY A 1 194 ? -17.297 -12.226 31.627 1.00 85.75 194 GLY A O 1
ATOM 1487 N N . LEU A 1 195 ? -16.299 -10.662 30.364 1.00 81.94 195 LEU A N 1
ATOM 1488 C CA . LEU A 1 195 ? -14.920 -11.077 30.634 1.00 81.94 195 LEU A CA 1
ATOM 1489 C C . LEU A 1 195 ? -14.480 -10.550 32.005 1.00 81.94 195 LEU A C 1
ATOM 1491 O O . LEU A 1 195 ? -13.642 -9.656 32.108 1.00 81.94 195 LEU A O 1
ATOM 1495 N N . ASN A 1 196 ? -15.079 -11.053 33.081 1.00 65.50 196 ASN A N 1
ATOM 1496 C CA . ASN A 1 196 ? -14.690 -10.640 34.421 1.00 65.50 196 ASN A CA 1
ATOM 1497 C C . ASN A 1 196 ? -13.295 -11.202 34.746 1.00 65.50 196 ASN A C 1
ATOM 1499 O O . ASN A 1 196 ? -13.106 -12.418 34.757 1.00 65.50 196 ASN A O 1
ATOM 1503 N N . VAL A 1 197 ? -12.318 -10.335 35.031 1.00 56.44 197 VAL A N 1
ATOM 1504 C CA . VAL A 1 197 ? -11.035 -10.756 35.625 1.00 56.44 197 VAL A CA 1
ATOM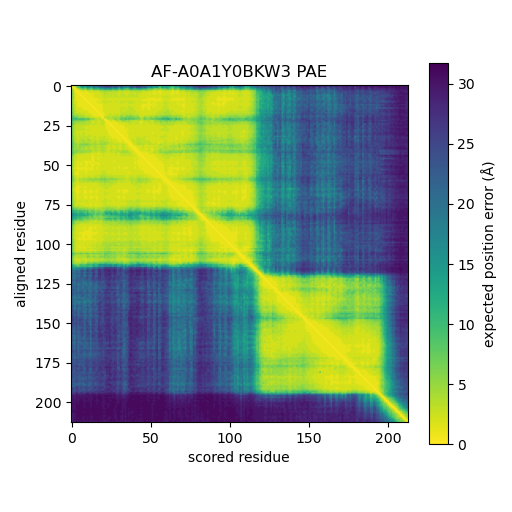 1505 C C . VAL A 1 197 ? -11.252 -10.814 37.131 1.00 56.44 197 VAL A C 1
ATOM 1507 O O . VAL A 1 197 ? -10.746 -9.995 37.883 1.00 56.44 197 VAL A O 1
ATOM 1510 N N . ASP A 1 198 ? -12.081 -11.760 37.555 1.00 50.59 198 ASP A N 1
ATOM 1511 C CA . ASP A 1 198 ? -12.238 -12.100 38.962 1.00 50.59 198 ASP A CA 1
ATOM 1512 C C . ASP A 1 198 ? -12.436 -13.609 39.086 1.00 50.59 198 ASP A C 1
ATOM 1514 O O . ASP A 1 198 ? -13.523 -14.123 39.343 1.00 50.59 198 ASP A O 1
ATOM 1518 N N . HIS A 1 199 ? -11.335 -14.344 38.918 1.00 50.00 199 HIS A N 1
ATOM 1519 C CA . HIS A 1 199 ? -11.268 -15.753 39.314 1.00 50.00 199 HIS A CA 1
ATOM 1520 C C . HIS A 1 199 ? -11.366 -15.942 40.843 1.00 50.00 199 HIS A C 1
ATOM 1522 O O . HIS A 1 199 ? -11.382 -17.077 41.313 1.00 50.00 199 HIS A O 1
ATOM 1528 N N . THR A 1 200 ? -11.462 -14.859 41.624 1.00 49.94 200 THR A N 1
ATOM 1529 C CA . THR A 1 200 ? -11.413 -14.887 43.094 1.00 49.94 200 THR A CA 1
ATOM 1530 C C . THR A 1 200 ? -12.718 -14.494 43.793 1.00 49.94 200 THR A C 1
ATOM 1532 O O . THR A 1 200 ? -12.885 -14.853 44.955 1.00 49.94 200 THR A O 1
ATOM 1535 N N . LEU A 1 201 ? -13.673 -13.826 43.132 1.00 45.38 201 LEU A N 1
ATOM 1536 C CA . LEU A 1 201 ? -14.912 -13.365 43.793 1.00 45.38 201 LEU A CA 1
ATOM 1537 C C . LEU A 1 201 ? -1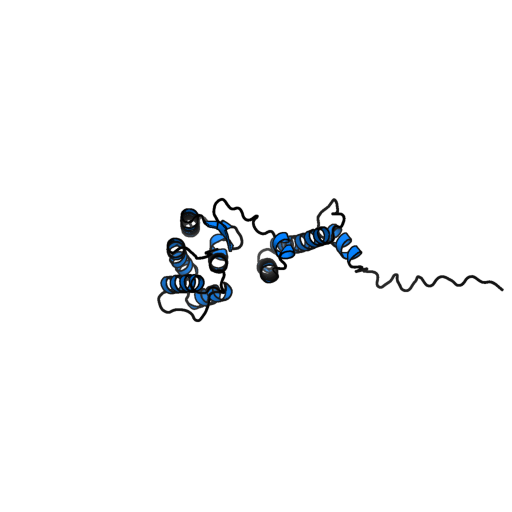6.127 -14.293 43.635 1.00 45.38 201 LEU A C 1
ATOM 1539 O O . LEU A 1 201 ? -17.108 -14.127 44.349 1.00 45.38 201 LEU A O 1
ATOM 1543 N N . LEU A 1 202 ? -16.069 -15.319 42.782 1.00 42.66 202 LEU A N 1
ATOM 1544 C CA . LEU A 1 202 ? -17.150 -16.315 42.674 1.00 42.66 202 LEU A CA 1
ATOM 1545 C C . LEU A 1 202 ? -17.110 -17.397 43.771 1.00 42.66 202 LEU A C 1
ATOM 1547 O O . LEU A 1 202 ? -18.092 -18.109 43.952 1.00 42.66 202 LEU A O 1
ATOM 1551 N N . ALA A 1 203 ? -16.013 -17.510 44.527 1.00 43.50 203 ALA A N 1
ATOM 1552 C CA . ALA A 1 203 ? -15.855 -18.520 45.580 1.00 43.50 203 ALA A CA 1
ATOM 1553 C C . ALA A 1 203 ? -16.298 -18.058 46.985 1.00 43.50 203 ALA A C 1
ATOM 1555 O O . ALA A 1 203 ? -16.244 -18.853 47.919 1.00 43.50 203 ALA A O 1
ATOM 1556 N N . LEU A 1 204 ? -16.730 -16.801 47.160 1.00 42.28 204 LEU A N 1
ATOM 1557 C CA . LEU A 1 204 ? -17.077 -16.244 48.481 1.00 42.28 204 LEU A CA 1
ATOM 1558 C C . LEU A 1 204 ? -18.509 -15.700 48.609 1.00 42.28 204 LEU A C 1
ATOM 1560 O O . LEU A 1 204 ? -18.876 -15.212 49.674 1.00 42.28 204 LEU A O 1
ATOM 1564 N N . GLN A 1 205 ? -19.361 -15.872 47.596 1.00 43.91 205 GLN A N 1
ATOM 1565 C CA . GLN A 1 205 ? -20.812 -15.706 47.736 1.00 43.91 205 GLN A CA 1
ATOM 1566 C C . GLN A 1 205 ? -21.504 -17.074 47.881 1.00 43.91 205 GLN A C 1
ATOM 1568 O O . GLN A 1 205 ? -22.321 -17.470 47.055 1.00 43.91 205 GLN A O 1
ATOM 1573 N N . ILE A 1 206 ? -21.198 -17.802 48.958 1.00 46.44 206 ILE A N 1
ATOM 1574 C CA . ILE A 1 206 ? -22.190 -18.714 49.544 1.00 46.44 206 ILE A CA 1
ATOM 1575 C C . ILE A 1 206 ? -22.866 -17.910 50.663 1.00 46.44 206 ILE A C 1
ATOM 1577 O O . ILE A 1 206 ? -22.181 -17.538 51.618 1.00 46.44 206 ILE A O 1
ATOM 1581 N N . PRO A 1 207 ? -24.161 -17.564 50.548 1.00 41.00 207 PRO A N 1
ATOM 1582 C CA . PRO A 1 207 ? -24.868 -16.893 51.625 1.00 41.00 207 PRO A CA 1
ATOM 1583 C C . PRO A 1 207 ? -24.890 -17.810 52.848 1.00 41.00 207 PRO A C 1
ATOM 1585 O O . PRO A 1 207 ? -25.228 -18.988 52.738 1.00 41.00 207 PRO A O 1
ATOM 1588 N N . GLY A 1 208 ? -24.490 -17.259 53.995 1.00 52.62 208 GLY A N 1
ATOM 1589 C CA . GLY A 1 208 ? -24.607 -17.925 55.283 1.00 52.62 208 GLY A CA 1
ATOM 1590 C C . GLY A 1 208 ? -26.049 -18.356 55.516 1.00 52.62 208 GLY A C 1
ATOM 1591 O O . GLY A 1 208 ? -26.969 -17.555 55.363 1.00 52.62 208 GLY A O 1
ATOM 1592 N N . ASP A 1 209 ? -26.209 -19.628 55.851 1.00 42.31 209 ASP A N 1
ATOM 1593 C CA . ASP A 1 209 ? -27.471 -20.230 56.255 1.00 42.31 209 ASP A CA 1
ATOM 1594 C C . ASP A 1 209 ? -27.892 -19.628 57.612 1.00 42.31 209 ASP A C 1
ATOM 1596 O O . ASP A 1 209 ? -27.126 -19.749 58.577 1.00 42.31 209 ASP A O 1
ATOM 1600 N N . PRO A 1 210 ? -29.034 -18.923 57.722 1.00 53.09 210 PRO A N 1
ATOM 1601 C CA . PRO A 1 210 ? -29.472 -18.329 58.971 1.00 53.09 210 PRO A CA 1
ATOM 1602 C C . PRO A 1 210 ? -30.720 -19.050 59.487 1.00 53.09 210 PRO A C 1
ATOM 1604 O O . PRO A 1 210 ? -31.814 -18.599 59.193 1.00 53.09 210 PRO A O 1
ATOM 1607 N N . HIS A 1 211 ? -30.566 -20.118 60.271 1.00 42.78 211 HIS A N 1
ATOM 1608 C CA . HIS A 1 211 ? -31.566 -20.616 61.238 1.00 42.78 211 HIS A CA 1
ATOM 1609 C C . HIS A 1 211 ? -30.816 -21.498 62.258 1.00 42.78 211 HIS A C 1
ATOM 1611 O O . HIS A 1 211 ? -30.268 -22.531 61.896 1.00 42.78 211 HIS A O 1
ATOM 1617 N N . GLU A 1 212 ? -30.444 -20.997 63.438 1.00 41.38 212 GLU A N 1
ATOM 1618 C CA . GLU A 1 212 ? -31.234 -20.928 64.685 1.00 41.38 212 GLU A CA 1
ATOM 1619 C C . GLU A 1 212 ? -31.860 -22.259 65.159 1.00 41.38 212 GLU A C 1
ATOM 1621 O O . GLU A 1 212 ? -32.784 -22.776 64.535 1.00 41.38 212 GLU A O 1
ATOM 1626 N N . HIS A 1 213 ? -31.385 -22.655 66.355 1.00 38.97 213 HIS A N 1
ATOM 1627 C CA . HIS A 1 213 ? -31.873 -23.622 67.357 1.00 38.97 213 HIS A CA 1
ATOM 1628 C C . HIS A 1 213 ? -31.439 -25.092 67.281 1.00 38.97 213 HIS A C 1
ATOM 1630 O O . HIS A 1 213 ? -31.906 -25.847 66.406 1.00 38.97 213 HIS A O 1
#

Radius of gyration: 24.07 Å; Cα contacts (8 Å, |Δi|>4): 221; chains: 1; bounding box: 54×39×87 Å

pLDDT: mean 81.93, std 14.84, range [38.97, 96.75]

Nearest PDB structures (foldseek):
  2a2f-assembly1_X  TM=2.443E-01  e=3.745E+00  Drosophila melanogaster
  3qni-assembly1_B  TM=1.843E-01  e=2.086E+00  Homo sapiens

Foldseek 3Di:
DQLADDLLLLVLVLVVLCVVVVDPVVLQVQLVVLPFDDDQDDDRSSVRSSVRLVSQSVDPVHNSLSSQLSSCQVLLVDDQDPVCNVSVVSNVSNQVSQVVVQWHHDHPRHIDGNVPPPVPCALLNCLVVVVVVVLVVLLVVLVVCCVPPVPSSVVSVQSNQLSNLVSQCVVVVHDQDPDSGNPSSCVRVCVVVVVDPPPPPVVPPPPDDDDDD

Sequence (213 aa):
MNNKIPNSVIGAVAPVIAAAYYSHSKLNSLLRESGAPGDPPEGNLEAKCSIWLKRCNDDSSIDALQVLGQLIQRFMDQEVSDLWPHVGADQERIRASLATNQLSYQTNGFITLAGSSPAAKTLADYFKARDFASIEAEFGRAISQIDRDPHAAITASSAIIEALCKTYIEINRLEMPAKQTIGPLWKVVQQHLGLNVDHTLLALQIPGDPHEH

Secondary structure (DSSP, 8-state):
---PPPHHHHHHHHHHHHHHH--HHHHHHHHHHTT--SSPPSSSHHHHHHHHHHHHHH-TTS-HHHHHHHHHHHHHTSPP-TT-HHHHHHHHHHHHHHHHTTEEEETTTEEEETT-------HHHHHHHT-HHHHHHHHHHHHHTTTT-HHHHHHHHHHHHHHHHHHHHHHTTPPPPSS-SHHHHHHHHHHHTT----TTTTTS--PPP----

Mean predicted aligned error: 14.87 Å

Solvent-accessible surface area (backbone atoms only — not comparable to full-atom values): 12273 Å² total; per-residue (Å²): 129,90,58,53,68,52,68,64,38,43,69,43,41,19,56,52,54,30,64,73,59,71,39,68,68,59,50,49,50,47,39,47,77,31,66,46,72,81,75,84,63,73,77,57,58,33,54,25,46,38,51,46,57,49,49,24,51,72,38,88,92,48,60,23,38,55,29,51,17,49,59,44,23,74,69,66,71,49,83,74,42,91,91,45,58,63,56,47,54,50,45,47,47,38,49,53,37,29,46,78,67,45,24,37,81,43,87,93,18,43,60,37,49,51,92,47,73,65,72,74,74,42,69,39,49,33,61,74,68,64,38,57,70,63,52,50,52,54,50,52,53,22,58,71,27,45,90,82,38,51,66,58,17,51,50,45,49,47,51,52,53,34,27,51,39,54,44,50,35,59,77,70,70,51,86,77,57,95,56,82,47,56,69,55,37,45,53,55,52,33,61,75,70,64,61,71,94,51,96,69,65,77,80,70,74,70,80,81,86,88,76,88,136